Protein AF-0000000076859065 (afdb_homodimer)

Radius of gyration: 18.3 Å; Cα contacts (8 Å, |Δi|>4): 914; chains: 2; bounding box: 43×56×42 Å

Foldseek 3Di:
DQLLVACLDDDDDPDDDDNVVCVVVVFADPQKAKEAEPQSKIWILTDQRFIWIFACQDPDDGTRNHTDGDDRGNVWAWREKYYYNFKIWTFTDQFIKIATAFDQCAGQCDDPDGGHHDIDTNVLSHRWGWNYWYYYDRHIDTDTDPVGCPCSVVVVVPPPD/DQLLVACLDDDDDPDDDDNVVCVVVVFADPQKAKEAEDQSKIWIQTDQRFIWIFACQDPDDGTRNHTDGDDRGNVWAWREKYYYNFKIWTFTDQFIKIATAFDQCAGQCDDPDGHHHDIDTNVLSHRWGWNYWYYYDRHIDTDTDPVRCPCSVVVVVPPPD

Sequence (322 aa):
GYGRLGHNEQKDEWQPRLVKIFQKNNILGPNDIISAGSASSACTAGGRGQLYMWGKVKNSGDEWMYPKPVMDLSGWNIRCMASGNMHHTVGADDSCISWGHSEYGELGYGLTQKSSVNPKKVDILEGMHVTSVGCGVGMSLIVVDRANVGGKLEQLDNFDGGYGRLGHNEQKDEWQPRLVKIFQKNNILGPNDIISAGSASSACTAGGRGQLYMWGKVKNSGDEWMYPKPVMDLSGWNIRCMASGNMHHTVGADDSCISWGHSEYGELGYGLTQKSSVNPKKVDILEGMHVTSVGCGVGMSLIVVDRANVGGKLEQLDNFDG

Secondary structure (DSSP, 8-state):
--STTSSSS----SS----HHHHHTT---TT-EEEE-TTSEEEEEETTTEEEEEES-SSSSPPEEEEEEEEE-TTS-EEEEEE-SSEEEEEETTEEEEEE--SSSTT---SS---EEEEEE-GGGTT--EEEEEEETTEEEEEE-GGGTGGGHHHHH----/--STTSSSS----SS----HHHHHTT---TT-EEEE-TTSEEEEEETTTEEEEEES-SSSSPPEEEEEEEEE-TTS-EEEEEE-SSEEEEEETTEEEEEE--SSSTT---SS---EEEEEE-GGGTT--EEEEEEETTEEEEEE-GGGTGGGHHHHH----

Organism: Aegilops tauschii subsp. strangulata (NCBI:txid200361)

Nearest PDB structures (foldseek):
  5gwn-assembly1_A  TM=7.978E-01  e=1.315E-11  Homo sapiens
  4qam-assembly1_A  TM=7.567E-01  e=4.851E-07  Homo sapiens
  4jhn-assembly2_B  TM=7.665E-01  e=9.935E-07  Homo sapiens
  4jhn-assembly4_D  TM=7.608E-01  e=1.120E-06  Homo sapiens
  4jhp-assembly1_C  TM=7.428E-01  e=2.160E-06  Homo sapiens

Structure (mmCIF, N/CA/C/O backbone):
data_AF-0000000076859065-model_v1
#
loop_
_entity.id
_entity.type
_entity.pdbx_description
1 polymer 'Uncharacterized protein'
#
loop_
_atom_site.group_PDB
_atom_site.id
_atom_site.type_symbol
_atom_site.label_atom_id
_atom_site.label_alt_id
_atom_site.label_comp_id
_atom_site.label_asym_id
_atom_site.label_entity_id
_atom_site.label_seq_id
_atom_site.pdbx_PDB_ins_code
_atom_site.Cartn_x
_atom_site.Cartn_y
_atom_site.Cartn_z
_atom_site.occupancy
_atom_site.B_iso_or_equiv
_atom_site.auth_seq_id
_atom_site.auth_comp_id
_atom_site.auth_asym_id
_atom_site.auth_atom_id
_atom_site.pdbx_PDB_model_num
ATOM 1 N N . GLY A 1 1 ? 8.883 8.555 15.617 1 49.19 1 GLY A N 1
ATOM 2 C CA . GLY A 1 1 ? 10.188 8.625 16.25 1 49.19 1 GLY A CA 1
ATOM 3 C C . GLY A 1 1 ? 11.336 8.422 15.281 1 49.19 1 GLY A C 1
ATOM 4 O O . GLY A 1 1 ? 12.289 9.203 15.266 1 49.19 1 GLY A O 1
ATOM 5 N N . TYR A 1 2 ? 11.547 7.438 14.703 1 54.41 2 TYR A N 1
ATOM 6 C CA . TYR A 1 2 ? 12.836 6.973 14.195 1 54.41 2 TYR A CA 1
ATOM 7 C C . TYR A 1 2 ? 13.125 7.566 12.82 1 54.41 2 TYR A C 1
ATOM 9 O O . TYR A 1 2 ? 13.898 7 12.047 1 54.41 2 TYR A O 1
ATOM 17 N N . GLY A 1 3 ? 12.664 8.758 12.648 1 60.09 3 GLY A N 1
ATOM 18 C CA . GLY A 1 3 ? 13.031 9.367 11.383 1 60.09 3 GLY A CA 1
ATOM 19 C C . GLY A 1 3 ? 12.328 8.75 10.195 1 60.09 3 GLY A C 1
ATOM 20 O O . GLY A 1 3 ? 12.75 8.93 9.047 1 60.09 3 GLY A O 1
ATOM 21 N N . ARG A 1 4 ? 11.266 8.188 10.516 1 73.81 4 ARG A N 1
ATOM 22 C CA . ARG A 1 4 ? 10.617 7.371 9.492 1 73.81 4 ARG A CA 1
ATOM 23 C C . ARG A 1 4 ? 9.719 8.219 8.602 1 73.81 4 ARG A C 1
ATOM 25 O O . ARG A 1 4 ? 9.32 7.777 7.52 1 73.81 4 ARG A O 1
ATOM 32 N N . LEU A 1 5 ? 9.711 9.453 8.93 1 81.81 5 LEU A N 1
ATOM 33 C CA . LEU A 1 5 ? 8.766 10.258 8.172 1 81.81 5 LEU A CA 1
ATOM 34 C C . LEU A 1 5 ? 9.477 11.039 7.066 1 81.81 5 LEU A C 1
ATOM 36 O O . LEU A 1 5 ? 8.828 11.672 6.23 1 81.81 5 LEU A O 1
ATOM 40 N N . GLY A 1 6 ? 10.805 10.992 7.094 1 83.06 6 GLY A N 1
ATOM 41 C CA . GLY A 1 6 ? 11.539 11.602 5.992 1 83.06 6 GLY A CA 1
ATOM 42 C C . GLY A 1 6 ? 11.852 13.062 6.219 1 83.06 6 GLY A C 1
ATOM 43 O O . GLY A 1 6 ? 12.258 13.766 5.289 1 83.06 6 GLY A O 1
ATOM 44 N N . HIS A 1 7 ? 11.625 13.578 7.43 1 84.38 7 HIS A N 1
ATOM 45 C CA . HIS A 1 7 ? 11.82 14.992 7.727 1 84.38 7 HIS A CA 1
ATOM 46 C C . HIS A 1 7 ? 13.242 15.266 8.203 1 84.38 7 HIS A C 1
ATOM 48 O O . HIS A 1 7 ? 13.594 16.406 8.492 1 84.38 7 HIS A O 1
ATOM 54 N N . ASN A 1 8 ? 14.078 14.312 8.258 1 82.81 8 ASN A N 1
ATOM 55 C CA . ASN A 1 8 ? 15.438 14.414 8.781 1 82.81 8 ASN A CA 1
ATOM 56 C C . ASN A 1 8 ? 15.438 14.789 10.266 1 82.81 8 ASN A C 1
ATOM 58 O O . ASN A 1 8 ? 16.266 15.578 10.711 1 82.81 8 ASN A O 1
ATOM 62 N N . GLU A 1 9 ? 14.438 14.406 10.914 1 80.25 9 GLU A N 1
ATOM 63 C CA . GLU A 1 9 ? 14.297 14.594 12.359 1 80.25 9 GLU A CA 1
ATOM 64 C C . GLU A 1 9 ? 13.531 13.43 12.992 1 80.25 9 GLU A C 1
ATOM 66 O O . GLU A 1 9 ? 12.672 12.828 12.352 1 80.25 9 GLU A O 1
ATOM 71 N N . GLN A 1 10 ? 13.93 13.102 14.234 1 78.25 10 GLN A N 1
ATOM 72 C CA . GLN A 1 10 ? 13.227 12.062 14.984 1 78.25 10 GLN A CA 1
ATOM 73 C C . GLN A 1 10 ? 12.117 12.656 15.844 1 78.25 10 GLN A C 1
ATOM 75 O O . GLN A 1 10 ? 12.352 13.047 16.984 1 78.25 10 GLN A O 1
ATOM 80 N N . LYS A 1 11 ? 10.992 12.891 15.32 1 80.69 11 LYS A N 1
ATOM 81 C CA . LYS A 1 11 ? 9.836 13.453 16.016 1 80.69 11 LYS A CA 1
ATOM 82 C C . LYS A 1 11 ? 8.531 12.867 15.484 1 80.69 11 LYS A C 1
ATOM 84 O O . LYS A 1 11 ? 8.406 12.594 14.289 1 80.69 11 LYS A O 1
ATOM 89 N N . ASP A 1 12 ? 7.617 12.68 16.438 1 82.38 12 ASP A N 1
ATOM 90 C CA . ASP A 1 12 ? 6.277 12.273 16.016 1 82.38 12 ASP A CA 1
ATOM 91 C C . ASP A 1 12 ? 5.504 13.453 15.438 1 82.38 12 ASP A C 1
ATOM 93 O O . ASP A 1 12 ? 5.641 14.586 15.898 1 82.38 12 ASP A O 1
ATOM 97 N N . GLU A 1 13 ? 4.824 13.133 14.406 1 83.56 13 GLU A N 1
ATOM 98 C CA . GLU A 1 13 ? 3.953 14.125 13.789 1 83.56 13 GLU A CA 1
ATOM 99 C C . GLU A 1 13 ? 2.482 13.75 13.945 1 83.56 13 GLU A C 1
ATOM 101 O O . GLU A 1 13 ? 2.068 12.664 13.531 1 83.56 13 GLU A O 1
ATOM 106 N N . TRP A 1 14 ? 1.721 14.656 14.531 1 83.5 14 TRP A N 1
ATOM 107 C CA . TRP A 1 14 ? 0.327 14.344 14.828 1 83.5 14 TRP A CA 1
ATOM 108 C C . TRP A 1 14 ? -0.594 14.844 13.719 1 83.5 14 TRP A C 1
ATOM 110 O O . TRP A 1 14 ? -1.775 14.492 13.68 1 83.5 14 TRP A O 1
ATOM 120 N N . GLN A 1 15 ? -0.06 15.672 12.859 1 84.06 15 GLN A N 1
ATOM 121 C CA . GLN A 1 15 ? -0.712 16.141 11.641 1 84.06 15 GLN A CA 1
ATOM 122 C C . GLN A 1 15 ? 0.212 15.992 10.438 1 84.06 15 GLN A C 1
ATOM 124 O O . GLN A 1 15 ? 1.435 15.945 10.586 1 84.06 15 GLN A O 1
ATOM 129 N N . PRO A 1 16 ? -0.441 15.93 9.305 1 85.25 16 PRO A N 1
ATOM 130 C CA . PRO A 1 16 ? 0.408 15.844 8.109 1 85.25 16 PRO A CA 1
ATOM 131 C C . PRO A 1 16 ? 1.383 17.016 7.996 1 85.25 16 PRO A C 1
ATOM 133 O O . PRO A 1 16 ? 1.006 18.156 8.242 1 85.25 16 PRO A O 1
ATOM 136 N N . ARG A 1 17 ? 2.656 16.656 7.699 1 85.5 17 ARG A N 1
ATOM 137 C CA . ARG A 1 17 ? 3.721 17.625 7.461 1 85.5 17 ARG A CA 1
ATOM 138 C C . ARG A 1 17 ? 4.43 17.344 6.141 1 85.5 17 ARG A C 1
ATOM 140 O O . ARG A 1 17 ? 4.684 16.188 5.797 1 85.5 17 ARG A O 1
ATOM 147 N N . LEU A 1 18 ? 4.773 18.406 5.461 1 85.44 18 LEU A N 1
ATOM 148 C CA . LEU A 1 18 ? 5.383 18.297 4.141 1 85.44 18 LEU A CA 1
ATOM 149 C C . LEU A 1 18 ? 6.797 17.734 4.246 1 85.44 18 LEU A C 1
ATOM 151 O O . LEU A 1 18 ? 7.574 18.156 5.102 1 85.44 18 LEU A O 1
ATOM 155 N N . VAL A 1 19 ? 7.078 16.734 3.439 1 82.38 19 VAL A N 1
ATOM 156 C CA . VAL A 1 19 ? 8.445 16.25 3.291 1 82.38 19 VAL A CA 1
ATOM 157 C C . VAL A 1 19 ? 9.203 17.125 2.297 1 82.38 19 VAL A C 1
ATOM 159 O O . VAL A 1 19 ? 9.016 17 1.084 1 82.38 19 VAL A O 1
ATOM 162 N N . LYS A 1 20 ? 10.047 17.875 2.711 1 79.44 20 LYS A N 1
ATOM 163 C CA . LYS A 1 20 ? 10.617 19.016 1.988 1 79.44 20 LYS A CA 1
ATOM 164 C C . LYS A 1 20 ? 11.477 18.547 0.818 1 79.44 20 LYS A C 1
ATOM 166 O O . LYS A 1 20 ? 11.547 19.219 -0.215 1 79.44 20 LYS A O 1
ATOM 171 N N . ILE A 1 21 ? 12.094 17.453 0.93 1 77.25 21 ILE A N 1
ATOM 172 C CA . ILE A 1 21 ? 13.031 17.016 -0.096 1 77.25 21 ILE A CA 1
ATOM 173 C C . ILE A 1 21 ? 12.297 16.828 -1.421 1 77.25 21 ILE A C 1
ATOM 175 O O . ILE A 1 21 ? 12.859 17.062 -2.49 1 77.25 21 ILE A O 1
ATOM 179 N N . PHE A 1 22 ? 11.109 16.422 -1.417 1 76.81 22 PHE A N 1
ATOM 180 C CA . PHE A 1 22 ? 10.383 16.156 -2.65 1 76.81 22 PHE A CA 1
ATOM 181 C C . PHE A 1 22 ? 9.859 17.438 -3.264 1 76.81 22 PHE A C 1
ATOM 183 O O . PHE A 1 22 ? 9.578 17.5 -4.461 1 76.81 22 PHE A O 1
ATOM 190 N N . GLN A 1 23 ? 9.703 18.406 -2.467 1 72.12 23 GLN A N 1
ATOM 191 C CA . GLN A 1 23 ? 9.281 19.703 -2.967 1 72.12 23 GLN A CA 1
ATOM 192 C C . GLN A 1 23 ? 10.445 20.438 -3.627 1 72.12 23 GLN A C 1
ATOM 194 O O . GLN A 1 23 ? 10.281 21.047 -4.695 1 72.12 23 GLN A O 1
ATOM 199 N N . LYS A 1 24 ? 11.492 20.438 -2.914 1 68.19 24 LYS A N 1
ATOM 200 C CA . LYS A 1 24 ? 12.656 21.188 -3.369 1 68.19 24 LYS A CA 1
ATOM 201 C C . LYS A 1 24 ? 13.18 20.641 -4.699 1 68.19 24 LYS A C 1
ATOM 203 O O . LYS A 1 24 ? 13.586 21.406 -5.57 1 68.19 24 LYS A O 1
ATOM 208 N N . ASN A 1 25 ? 13.055 19.375 -4.91 1 65.75 25 ASN A N 1
ATOM 209 C CA . ASN A 1 25 ? 13.672 18.766 -6.086 1 65.75 25 ASN A CA 1
ATOM 210 C C . ASN A 1 25 ? 12.617 18.312 -7.098 1 65.75 25 ASN A C 1
ATOM 212 O O . ASN A 1 25 ? 12.961 17.797 -8.164 1 65.75 25 ASN A O 1
ATOM 216 N N . ASN A 1 26 ? 11.344 18.609 -6.82 1 63.22 26 ASN A N 1
ATOM 217 C CA . ASN A 1 26 ? 10.227 18.266 -7.68 1 63.22 26 ASN A CA 1
ATOM 218 C C . ASN A 1 26 ? 10.312 16.812 -8.156 1 63.22 26 ASN A C 1
ATOM 220 O O . ASN A 1 26 ? 10.211 16.547 -9.352 1 63.22 26 ASN A O 1
ATOM 224 N N . ILE A 1 27 ? 10.578 16.031 -7.223 1 66.38 27 ILE A N 1
ATOM 225 C CA . ILE A 1 27 ? 10.914 14.648 -7.512 1 66.38 27 ILE A CA 1
ATOM 226 C C . ILE A 1 27 ? 9.641 13.859 -7.816 1 66.38 27 ILE A C 1
ATOM 228 O O . ILE A 1 27 ? 9.625 13.016 -8.719 1 66.38 27 ILE A O 1
ATOM 232 N N . LEU A 1 28 ? 8.508 14.305 -7.168 1 75.81 28 LEU A N 1
ATOM 233 C CA . LEU A 1 28 ? 7.312 13.484 -7.359 1 75.81 28 LEU A CA 1
ATOM 234 C C . LEU A 1 28 ? 6.41 14.078 -8.438 1 75.81 28 LEU A C 1
ATOM 236 O O . LEU A 1 28 ? 6.113 15.281 -8.406 1 75.81 28 LEU A O 1
ATOM 240 N N . GLY A 1 29 ? 6.203 13.328 -9.391 1 72.69 29 GLY A N 1
ATOM 241 C CA . GLY A 1 29 ? 5.254 13.695 -10.438 1 72.69 29 GLY A CA 1
ATOM 242 C C . GLY A 1 29 ? 3.836 13.258 -10.133 1 72.69 29 GLY A C 1
ATOM 243 O O . GLY A 1 29 ? 3.57 12.688 -9.07 1 72.69 29 GLY A O 1
ATOM 244 N N . PRO A 1 30 ? 2.873 13.578 -11.016 1 70.88 30 PRO A N 1
ATOM 245 C CA . PRO A 1 30 ? 1.448 13.32 -10.789 1 70.88 30 PRO A CA 1
ATOM 246 C C . PRO A 1 30 ? 1.122 11.836 -10.695 1 70.88 30 PRO A C 1
ATOM 248 O O . PRO A 1 30 ? 0.11 11.461 -10.094 1 70.88 30 PRO A O 1
ATOM 251 N N . ASN A 1 31 ? 1.973 11.008 -11.219 1 72.75 31 ASN A N 1
ATOM 252 C CA . ASN A 1 31 ? 1.668 9.586 -11.25 1 72.75 31 ASN A CA 1
ATOM 253 C C . ASN A 1 31 ? 2.582 8.797 -10.32 1 72.75 31 ASN A C 1
ATOM 255 O O . ASN A 1 31 ? 2.645 7.566 -10.398 1 72.75 31 ASN A O 1
ATOM 259 N N . ASP A 1 32 ? 3.262 9.562 -9.516 1 79.44 32 ASP A N 1
ATOM 260 C CA . ASP A 1 32 ? 4.199 8.859 -8.648 1 79.44 32 ASP A CA 1
ATOM 261 C C . ASP A 1 32 ? 3.467 8.156 -7.5 1 79.44 32 ASP A C 1
ATOM 263 O O . ASP A 1 32 ? 2.387 8.594 -7.094 1 79.44 32 ASP A O 1
ATOM 267 N N . ILE A 1 33 ? 4.109 7.082 -7.082 1 85.19 33 ILE A N 1
ATOM 268 C CA . ILE A 1 33 ? 3.5 6.199 -6.094 1 85.19 33 ILE A CA 1
ATOM 269 C C . ILE A 1 33 ? 4.355 6.168 -4.828 1 85.19 33 ILE A C 1
ATOM 271 O O . ILE A 1 33 ? 5.586 6.211 -4.902 1 85.19 33 ILE A O 1
ATOM 275 N N . ILE A 1 34 ? 3.674 6.145 -3.717 1 85.56 34 ILE A N 1
ATOM 276 C CA . ILE A 1 34 ? 4.371 6.02 -2.439 1 85.56 34 ILE A CA 1
ATOM 277 C C . ILE A 1 34 ? 3.916 4.742 -1.73 1 85.56 34 ILE A C 1
ATOM 279 O O . ILE A 1 34 ? 2.771 4.312 -1.886 1 85.56 34 ILE A O 1
ATOM 283 N N . SER A 1 35 ? 4.812 4.113 -1.11 1 87 35 SER A N 1
ATOM 284 C CA . SER A 1 35 ? 4.531 2.932 -0.303 1 87 35 SER A CA 1
ATOM 285 C C . SER A 1 35 ? 5.324 2.947 0.998 1 87 35 SER A C 1
ATOM 287 O O . SER A 1 35 ? 6.359 3.611 1.092 1 87 35 SER A O 1
ATOM 289 N N . ALA A 1 36 ? 4.691 2.373 1.975 1 84.5 36 ALA A N 1
ATOM 290 C CA . ALA A 1 36 ? 5.363 2.207 3.262 1 84.5 36 ALA A CA 1
ATOM 291 C C . ALA A 1 36 ? 5.199 0.783 3.785 1 84.5 36 ALA A C 1
ATOM 293 O O . ALA A 1 36 ? 4.156 0.159 3.594 1 84.5 36 ALA A O 1
ATOM 294 N N . GLY A 1 37 ? 6.309 0.25 4.32 1 74.81 37 GLY A N 1
ATOM 295 C CA . GLY A 1 37 ? 6.336 -1.147 4.723 1 74.81 37 GLY A CA 1
ATOM 296 C C . GLY A 1 37 ? 6.25 -1.339 6.223 1 74.81 37 GLY A C 1
ATOM 297 O O . GLY A 1 37 ? 6.258 -0.365 6.98 1 74.81 37 GLY A O 1
ATOM 298 N N . SER A 1 38 ? 6.238 -2.586 6.547 1 63.03 38 SER A N 1
ATOM 299 C CA . SER A 1 38 ? 6.078 -3.004 7.938 1 63.03 38 SER A CA 1
ATOM 300 C C . SER A 1 38 ? 7.371 -2.814 8.719 1 63.03 38 SER A C 1
ATOM 302 O O . SER A 1 38 ? 7.355 -2.785 9.953 1 63.03 38 SER A O 1
ATOM 304 N N . ALA A 1 39 ? 8.453 -2.777 8.109 1 60.19 39 ALA A N 1
ATOM 305 C CA . ALA A 1 39 ? 9.719 -2.557 8.82 1 60.19 39 ALA A CA 1
ATOM 306 C C . ALA A 1 39 ? 10.023 -1.066 8.938 1 60.19 39 ALA A C 1
ATOM 308 O O . ALA A 1 39 ? 11.188 -0.671 9.008 1 60.19 39 ALA A O 1
ATOM 309 N N . SER A 1 40 ? 9.094 -0.234 8.977 1 63.62 40 SER A N 1
ATOM 310 C CA . SER A 1 40 ? 9.234 1.208 9.156 1 63.62 40 SER A CA 1
ATOM 311 C C . SER A 1 40 ? 10 1.837 7.996 1 63.62 40 SER A C 1
ATOM 313 O O . SER A 1 40 ? 10.844 2.711 8.203 1 63.62 40 SER A O 1
ATOM 315 N N . SER A 1 41 ? 9.93 1.303 6.926 1 77.81 41 SER A N 1
ATOM 316 C CA . SER A 1 41 ? 10.531 1.892 5.73 1 77.81 41 SER A CA 1
ATOM 317 C C . SER A 1 41 ? 9.453 2.395 4.77 1 77.81 41 SER A C 1
ATOM 319 O O . SER A 1 41 ? 8.312 1.943 4.82 1 77.81 41 SER A O 1
ATOM 321 N N . ALA A 1 42 ? 9.867 3.385 4.125 1 83.5 42 ALA A N 1
ATOM 322 C CA . ALA A 1 42 ? 9.016 3.955 3.084 1 83.5 42 ALA A CA 1
ATOM 323 C C . ALA A 1 42 ? 9.781 4.09 1.768 1 83.5 42 ALA A C 1
ATOM 325 O O . ALA A 1 42 ? 11.016 4.102 1.756 1 83.5 42 ALA A O 1
ATOM 326 N N . CYS A 1 43 ? 8.977 4.074 0.717 1 83.81 43 CYS A N 1
ATOM 327 C CA . CYS A 1 43 ? 9.617 4.242 -0.583 1 83.81 43 CYS A CA 1
ATOM 328 C C . CYS A 1 43 ? 8.688 4.957 -1.558 1 83.81 43 CYS A C 1
ATOM 330 O O . CYS A 1 43 ? 7.469 4.957 -1.375 1 83.81 43 CYS A O 1
ATOM 332 N N . THR A 1 44 ? 9.242 5.586 -2.428 1 81.31 44 THR A N 1
ATOM 333 C CA . THR A 1 44 ? 8.516 6.246 -3.506 1 81.31 44 THR A CA 1
ATOM 334 C C . THR A 1 44 ? 9.266 6.098 -4.832 1 81.31 44 THR A C 1
ATOM 336 O O . THR A 1 44 ? 10.492 6.16 -4.867 1 81.31 44 THR A O 1
ATOM 339 N N . ALA A 1 45 ? 8.477 5.668 -5.828 1 73.44 45 ALA A N 1
ATOM 340 C CA . ALA A 1 45 ? 9.031 5.66 -7.18 1 73.44 45 ALA A CA 1
ATOM 341 C C . ALA A 1 45 ? 8.656 6.938 -7.93 1 73.44 45 ALA A C 1
ATOM 343 O O . ALA A 1 45 ? 7.574 7.031 -8.516 1 73.44 45 ALA A O 1
ATOM 344 N N . GLY A 1 46 ? 9.398 7.984 -7.855 1 65.44 46 GLY A N 1
ATOM 345 C CA . GLY A 1 46 ? 9.195 9.289 -8.469 1 65.44 46 GLY A CA 1
ATOM 346 C C . GLY A 1 46 ? 9.836 9.398 -9.844 1 65.44 46 GLY A C 1
ATOM 347 O O . GLY A 1 46 ? 10.789 8.688 -10.148 1 65.44 46 GLY A O 1
ATOM 348 N N . GLY A 1 47 ? 9.141 10.609 -10.75 1 61.31 47 GLY A N 1
ATOM 349 C CA . GLY A 1 47 ? 9.453 11.422 -11.906 1 61.31 47 GLY A CA 1
ATOM 350 C C . GLY A 1 47 ? 10.039 10.625 -13.055 1 61.31 47 GLY A C 1
ATOM 351 O O . GLY A 1 47 ? 9.695 10.852 -14.219 1 61.31 47 GLY A O 1
ATOM 352 N N . ARG A 1 48 ? 10.75 9.5 -13.094 1 66.5 48 ARG A N 1
ATOM 353 C CA . ARG A 1 48 ? 11.484 8.789 -14.133 1 66.5 48 ARG A CA 1
ATOM 354 C C . ARG A 1 48 ? 11.859 7.383 -13.664 1 66.5 48 ARG A C 1
ATOM 356 O O . ARG A 1 48 ? 12.906 6.852 -14.039 1 66.5 48 ARG A O 1
ATOM 363 N N . GLY A 1 49 ? 11.078 6.949 -12.695 1 76.31 49 GLY A N 1
ATOM 364 C CA . GLY A 1 49 ? 11.32 5.574 -12.289 1 76.31 49 GLY A CA 1
ATOM 365 C C . GLY A 1 49 ? 12.352 5.449 -11.188 1 76.31 49 GLY A C 1
ATOM 366 O O . GLY A 1 49 ? 12.703 4.34 -10.781 1 76.31 49 GLY A O 1
ATOM 367 N N . GLN A 1 50 ? 12.906 6.512 -10.672 1 83.62 50 GLN A N 1
ATOM 368 C CA . GLN A 1 50 ? 13.875 6.426 -9.586 1 83.62 50 GLN A CA 1
ATOM 369 C C . GLN A 1 50 ? 13.188 6.066 -8.266 1 83.62 50 GLN A C 1
ATOM 371 O O . GLN A 1 50 ? 12.258 6.75 -7.84 1 83.62 50 GLN A O 1
ATOM 376 N N . LEU A 1 51 ? 13.703 5.016 -7.699 1 88.56 51 LEU A N 1
ATOM 377 C CA . LEU A 1 51 ? 13.18 4.602 -6.402 1 88.56 51 LEU A CA 1
ATOM 378 C C . LEU A 1 51 ? 13.945 5.277 -5.27 1 88.56 51 LEU A C 1
ATOM 380 O O . LEU A 1 51 ? 15.172 5.168 -5.191 1 88.56 51 LEU A O 1
ATOM 384 N N . TYR A 1 52 ? 13.258 6.004 -4.418 1 87.69 52 TYR A N 1
ATOM 385 C CA . TYR A 1 52 ? 13.773 6.555 -3.168 1 87.69 52 TYR A CA 1
ATOM 386 C C . TYR A 1 52 ? 13.281 5.742 -1.974 1 87.69 52 TYR A C 1
ATOM 388 O O . TYR A 1 52 ? 12.133 5.305 -1.94 1 87.69 52 TYR A O 1
ATOM 396 N N . MET A 1 53 ? 14.156 5.547 -1.029 1 88.25 53 MET A N 1
ATOM 397 C CA . MET A 1 53 ? 13.758 4.887 0.21 1 88.25 53 MET A CA 1
ATOM 398 C C . MET A 1 53 ? 14.281 5.645 1.424 1 88.25 53 MET A C 1
ATOM 400 O O . MET A 1 53 ? 15.297 6.344 1.336 1 88.25 53 MET A O 1
ATOM 404 N N . TRP A 1 54 ? 13.617 5.504 2.504 1 88.44 54 TRP A N 1
ATOM 405 C CA . TRP A 1 54 ? 14.047 6.043 3.791 1 88.44 54 TRP A CA 1
ATOM 406 C C . TRP A 1 54 ? 13.469 5.223 4.941 1 88.44 54 TRP A C 1
ATOM 408 O O . TRP A 1 54 ? 12.641 4.336 4.727 1 88.44 54 TRP A O 1
ATOM 418 N N . GLY A 1 55 ? 14.008 5.473 6.191 1 86.06 55 GLY A N 1
ATOM 419 C CA . GLY A 1 55 ? 13.656 4.664 7.348 1 86.06 55 GLY A CA 1
ATOM 420 C C . GLY A 1 55 ? 14.578 3.475 7.547 1 86.06 55 GLY A C 1
ATOM 421 O O . GLY A 1 55 ? 15.781 3.572 7.316 1 86.06 55 GLY A O 1
ATOM 422 N N . LYS A 1 56 ? 13.945 2.379 8.078 1 81.69 56 LYS A N 1
ATOM 423 C CA . LYS A 1 56 ? 14.703 1.146 8.273 1 81.69 56 LYS A CA 1
ATOM 424 C C . LYS A 1 56 ? 14.773 0.335 6.98 1 81.69 56 LYS A C 1
ATOM 426 O O . LYS A 1 56 ? 13.953 -0.558 6.758 1 81.69 56 LYS A O 1
ATOM 431 N N . VAL A 1 57 ? 15.742 0.554 6.203 1 77.81 57 VAL A N 1
ATOM 432 C CA . VAL A 1 57 ? 15.828 -0.014 4.863 1 77.81 57 VAL A CA 1
ATOM 433 C C . VAL A 1 57 ? 16.594 -1.338 4.914 1 77.81 57 VAL A C 1
ATOM 435 O O . VAL A 1 57 ? 16.438 -2.18 4.023 1 77.81 57 VAL A O 1
ATOM 438 N N . LYS A 1 58 ? 17.375 -1.514 5.941 1 75.88 58 LYS A N 1
ATOM 439 C CA . LYS A 1 58 ? 18.109 -2.758 6.148 1 75.88 58 LYS A CA 1
ATOM 440 C C . LYS A 1 58 ? 17.859 -3.307 7.555 1 75.88 58 LYS A C 1
ATOM 442 O O . LYS A 1 58 ? 17.438 -2.572 8.445 1 75.88 58 LYS A O 1
ATOM 447 N N . ASN A 1 59 ? 18.078 -4.602 7.664 1 74.25 59 ASN A N 1
ATOM 448 C CA . ASN A 1 59 ? 17.891 -5.242 8.961 1 74.25 59 ASN A CA 1
ATOM 449 C C . ASN A 1 59 ? 18.859 -4.703 10 1 74.25 59 ASN A C 1
ATOM 451 O O . ASN A 1 59 ? 18.547 -4.664 11.195 1 74.25 59 ASN A O 1
ATOM 455 N N . SER A 1 60 ? 20 -4.477 9.453 1 74.38 60 SER A N 1
ATOM 456 C CA . SER A 1 60 ? 21.031 -3.953 10.352 1 74.38 60 SER A CA 1
ATOM 457 C C . SER A 1 60 ? 21.531 -2.59 9.891 1 74.38 60 SER A C 1
ATOM 459 O O . SER A 1 60 ? 21.438 -2.264 8.703 1 74.38 60 SER A O 1
ATOM 461 N N . GLY A 1 61 ? 21.922 -1.681 10.828 1 74.94 61 GLY A N 1
ATOM 462 C CA . GLY A 1 61 ? 22.484 -0.374 10.516 1 74.94 61 GLY A CA 1
ATOM 463 C C . GLY A 1 61 ? 21.547 0.771 10.875 1 74.94 61 GLY A C 1
ATOM 464 O O . GLY A 1 61 ? 20.5 0.557 11.477 1 74.94 61 GLY A O 1
ATOM 465 N N . ASP A 1 62 ? 21.953 1.944 10.469 1 75.12 62 ASP A N 1
ATOM 466 C CA . ASP A 1 62 ? 21.25 3.162 10.852 1 75.12 62 ASP A CA 1
ATOM 467 C C . ASP A 1 62 ? 20.031 3.391 9.961 1 75.12 62 ASP A C 1
ATOM 469 O O . ASP A 1 62 ? 20.016 2.979 8.797 1 75.12 62 ASP A O 1
ATOM 473 N N . GLU A 1 63 ? 19.047 3.975 10.492 1 83.06 63 GLU A N 1
ATOM 474 C CA . GLU A 1 63 ? 17.859 4.402 9.758 1 83.06 63 GLU A CA 1
ATOM 475 C C . GLU A 1 63 ? 18.156 5.621 8.891 1 83.06 63 GLU A C 1
ATOM 477 O O . GLU A 1 63 ? 18.891 6.516 9.305 1 83.06 63 GLU A O 1
ATOM 482 N N . TRP A 1 64 ? 17.719 5.562 7.684 1 86.31 64 TRP A N 1
ATOM 483 C CA . TRP A 1 64 ? 17.828 6.719 6.801 1 86.31 64 TRP A CA 1
ATOM 484 C C . TRP A 1 64 ? 16.766 7.762 7.137 1 86.31 64 TRP A C 1
ATOM 486 O O . TRP A 1 64 ? 15.562 7.512 6.969 1 86.31 64 TRP A O 1
ATOM 496 N N . MET A 1 65 ? 17.172 8.898 7.547 1 85.81 65 MET A N 1
ATOM 497 C CA . MET A 1 65 ? 16.25 9.898 8.07 1 85.81 65 MET A CA 1
ATOM 498 C C . MET A 1 65 ? 15.617 10.711 6.945 1 85.81 65 MET A C 1
ATOM 500 O O . MET A 1 65 ? 14.695 11.5 7.176 1 85.81 65 MET A O 1
ATOM 504 N N . TYR A 1 66 ? 16.109 10.57 5.762 1 84.56 66 TYR A N 1
ATOM 505 C CA . TYR A 1 66 ? 15.539 11.227 4.594 1 84.56 66 TYR A CA 1
ATOM 506 C C . TYR A 1 66 ? 15.641 10.344 3.359 1 84.56 66 TYR A C 1
ATOM 508 O O . TYR A 1 66 ? 16.484 9.438 3.307 1 84.56 66 TYR A O 1
ATOM 516 N N . PRO A 1 67 ? 14.758 10.625 2.391 1 85.31 67 PRO A N 1
ATOM 517 C CA . PRO A 1 67 ? 14.758 9.781 1.195 1 85.31 67 PRO A CA 1
ATOM 518 C C . PRO A 1 67 ? 16.078 9.844 0.429 1 85.31 67 PRO A C 1
ATOM 520 O O . PRO A 1 67 ? 16.625 10.938 0.231 1 85.31 67 PRO A O 1
ATOM 523 N N . LYS A 1 68 ? 16.484 8.656 0.077 1 87.06 68 LYS A N 1
ATOM 524 C CA . LYS A 1 68 ? 17.688 8.516 -0.757 1 87.06 68 LYS A CA 1
ATOM 525 C C . LYS A 1 68 ? 17.406 7.629 -1.968 1 87.06 68 LYS A C 1
ATOM 527 O O . LYS A 1 68 ? 16.656 6.656 -1.872 1 87.06 68 LYS A O 1
ATOM 532 N N . PRO A 1 69 ? 18.031 8.031 -3.109 1 86.81 69 PRO A N 1
ATOM 533 C CA . PRO A 1 69 ? 17.891 7.141 -4.262 1 86.81 69 PRO A CA 1
ATOM 534 C C . PRO A 1 69 ? 18.547 5.781 -4.051 1 86.81 69 PRO A C 1
ATOM 536 O O . PRO A 1 69 ? 19.703 5.719 -3.615 1 86.81 69 PRO A O 1
ATOM 539 N N . VAL A 1 70 ? 17.859 4.695 -4.367 1 86.94 70 VAL A N 1
ATOM 540 C CA . VAL A 1 70 ? 18.406 3.377 -4.055 1 86.94 70 VAL A CA 1
ATOM 541 C C . VAL A 1 70 ? 18.453 2.525 -5.32 1 86.94 70 VAL A C 1
ATOM 543 O O . VAL A 1 70 ? 19.281 1.609 -5.426 1 86.94 70 VAL A O 1
ATOM 546 N N . MET A 1 71 ? 17.578 2.723 -6.191 1 88.94 71 MET A N 1
ATOM 547 C CA . MET A 1 71 ? 17.453 1.837 -7.344 1 88.94 71 MET A CA 1
ATOM 548 C C . MET A 1 71 ? 16.828 2.57 -8.531 1 88.94 71 MET A C 1
ATOM 550 O O . MET A 1 71 ? 15.906 3.367 -8.359 1 88.94 71 MET A O 1
ATOM 554 N N . ASP A 1 72 ? 17.422 2.293 -9.695 1 88.88 72 ASP A N 1
ATOM 555 C CA . ASP A 1 72 ? 16.875 2.834 -10.938 1 88.88 72 ASP A CA 1
ATOM 556 C C . ASP A 1 72 ? 15.914 1.844 -11.586 1 88.88 72 ASP A C 1
ATOM 558 O O . ASP A 1 72 ? 16.312 0.763 -12.016 1 88.88 72 ASP A O 1
ATOM 562 N N . LEU A 1 73 ? 14.617 2.234 -11.531 1 88.44 73 LEU A N 1
ATOM 563 C CA . LEU A 1 73 ? 13.57 1.417 -12.141 1 88.44 73 LEU A CA 1
ATOM 564 C C . LEU A 1 73 ? 13.07 2.047 -13.438 1 88.44 73 LEU A C 1
ATOM 566 O O . LEU A 1 73 ? 11.969 1.744 -13.891 1 88.44 73 LEU A O 1
ATOM 570 N N . SER A 1 74 ? 13.789 2.973 -14.016 1 86.25 74 SER A N 1
ATOM 571 C CA . SER A 1 74 ? 13.359 3.783 -15.156 1 86.25 74 SER A CA 1
ATOM 572 C C . SER A 1 74 ? 13.062 2.916 -16.375 1 86.25 74 SER A C 1
ATOM 574 O O . SER A 1 74 ? 12.312 3.326 -17.266 1 86.25 74 SER A O 1
ATOM 576 N N . GLY A 1 75 ? 13.453 1.802 -16.484 1 86.06 75 GLY A N 1
ATOM 577 C CA . GLY A 1 75 ? 13.156 0.922 -17.594 1 86.06 75 GLY A CA 1
ATOM 578 C C . GLY A 1 75 ? 11.766 0.314 -17.516 1 86.06 75 GLY A C 1
ATOM 579 O O . GLY A 1 75 ? 11.305 -0.321 -18.469 1 86.06 75 GLY A O 1
ATOM 580 N N . TRP A 1 76 ? 11.086 0.612 -16.422 1 88 76 TRP A N 1
ATOM 581 C CA . TRP A 1 76 ? 9.75 0.073 -16.188 1 88 76 TRP A CA 1
ATOM 582 C C . TRP A 1 76 ? 8.719 1.192 -16.109 1 88 76 TRP A C 1
ATOM 584 O O . TRP A 1 76 ? 8.977 2.242 -15.516 1 88 76 TRP A O 1
ATOM 594 N N . ASN A 1 77 ? 7.617 1.011 -16.75 1 89.69 77 ASN A N 1
ATOM 595 C CA . ASN A 1 77 ? 6.469 1.876 -16.5 1 89.69 77 ASN A CA 1
ATOM 596 C C . ASN A 1 77 ? 5.672 1.408 -15.281 1 89.69 77 ASN A C 1
ATOM 598 O O . ASN A 1 77 ? 4.777 0.57 -15.406 1 89.69 77 ASN A O 1
ATOM 602 N N . ILE A 1 78 ? 5.945 2.055 -14.156 1 89.81 78 ILE A N 1
ATOM 603 C CA . ILE A 1 78 ? 5.414 1.597 -12.883 1 89.81 78 ILE A CA 1
ATOM 604 C C . ILE A 1 78 ? 3.973 2.08 -12.719 1 89.81 78 ILE A C 1
ATOM 606 O O . ILE A 1 78 ? 3.689 3.27 -12.883 1 89.81 78 ILE A O 1
ATOM 610 N N . ARG A 1 79 ? 3.086 1.219 -12.367 1 88.38 79 ARG A N 1
ATOM 611 C CA . ARG A 1 79 ? 1.67 1.527 -12.195 1 88.38 79 ARG A CA 1
ATOM 612 C C . ARG A 1 79 ? 1.28 1.51 -10.727 1 88.38 79 ARG A C 1
ATOM 614 O O . ARG A 1 79 ? 0.456 2.314 -10.281 1 88.38 79 ARG A O 1
ATOM 621 N N . CYS A 1 80 ? 1.781 0.566 -10.031 1 89.94 80 CYS A N 1
ATOM 622 C CA . CYS A 1 80 ? 1.504 0.414 -8.609 1 89.94 80 CYS A CA 1
ATOM 623 C C . CYS A 1 80 ? 2.682 -0.233 -7.891 1 89.94 80 CYS A C 1
ATOM 625 O O . CYS A 1 80 ? 3.498 -0.914 -8.516 1 89.94 80 CYS A O 1
ATOM 627 N N . MET A 1 81 ? 2.734 0.013 -6.613 1 91.31 81 MET A N 1
ATOM 628 C CA . MET A 1 81 ? 3.834 -0.485 -5.793 1 91.31 81 MET A CA 1
ATOM 629 C C . MET A 1 81 ? 3.393 -0.677 -4.348 1 91.31 81 MET A C 1
ATOM 631 O O . MET A 1 81 ? 2.627 0.13 -3.816 1 91.31 81 MET A O 1
ATOM 635 N N . ALA A 1 82 ? 3.879 -1.646 -3.762 1 91.5 82 ALA A N 1
ATOM 636 C CA . ALA A 1 82 ? 3.67 -1.902 -2.338 1 91.5 82 ALA A CA 1
ATOM 637 C C . ALA A 1 82 ? 4.926 -2.477 -1.692 1 91.5 82 ALA A C 1
ATOM 639 O O . ALA A 1 82 ? 5.715 -3.158 -2.352 1 91.5 82 ALA A O 1
ATOM 640 N N . SER A 1 83 ? 5.059 -2.154 -0.415 1 89.44 83 SER A N 1
ATOM 641 C CA . SER A 1 83 ? 6.195 -2.641 0.36 1 89.44 83 SER A CA 1
ATOM 642 C C . SER A 1 83 ? 5.734 -3.365 1.62 1 89.44 83 SER A C 1
ATOM 644 O O . SER A 1 83 ? 4.816 -2.91 2.305 1 89.44 83 SER A O 1
ATOM 646 N N . GLY A 1 84 ? 6.355 -4.488 1.846 1 87.12 84 GLY A N 1
ATOM 647 C CA . GLY A 1 84 ? 6.125 -5.219 3.082 1 87.12 84 GLY A CA 1
ATOM 648 C C . GLY A 1 84 ? 7.227 -5.031 4.105 1 87.12 84 GLY A C 1
ATOM 649 O O . GLY A 1 84 ? 7.711 -3.914 4.305 1 87.12 84 GLY A O 1
ATOM 650 N N . ASN A 1 85 ? 7.508 -6.102 4.867 1 81.88 85 ASN A N 1
ATOM 651 C CA . ASN A 1 85 ? 8.578 -6.012 5.852 1 81.88 85 ASN A CA 1
ATOM 652 C C . ASN A 1 85 ? 9.93 -5.762 5.191 1 81.88 85 ASN A C 1
ATOM 654 O O . ASN A 1 85 ? 10.625 -4.805 5.539 1 81.88 85 ASN A O 1
ATOM 658 N N . MET A 1 86 ? 10.344 -6.574 4.289 1 85.25 86 MET A N 1
ATOM 659 C CA . MET A 1 86 ? 11.625 -6.379 3.609 1 85.25 86 MET A CA 1
ATOM 660 C C . MET A 1 86 ? 11.523 -6.777 2.141 1 85.25 86 MET A C 1
ATOM 662 O O . MET A 1 86 ? 12.484 -7.277 1.562 1 85.25 86 MET A O 1
ATOM 666 N N . HIS A 1 87 ? 10.32 -6.617 1.626 1 90 87 HIS A N 1
ATOM 667 C CA . HIS A 1 87 ? 10.125 -6.961 0.222 1 90 87 HIS A CA 1
ATOM 668 C C . HIS A 1 87 ? 9.211 -5.953 -0.469 1 90 87 HIS A C 1
ATOM 670 O O . HIS A 1 87 ? 8.445 -5.25 0.191 1 90 87 HIS A O 1
ATOM 676 N N . HIS A 1 88 ? 9.352 -5.93 -1.788 1 91.69 88 HIS A N 1
ATOM 677 C CA . HIS A 1 88 ? 8.633 -4.984 -2.639 1 91.69 88 HIS A CA 1
ATOM 678 C C . HIS A 1 88 ? 8.016 -5.688 -3.84 1 91.69 88 HIS A C 1
ATOM 680 O O . HIS A 1 88 ? 8.625 -6.578 -4.43 1 91.69 88 HIS A O 1
ATOM 686 N N . THR A 1 89 ? 6.84 -5.332 -4.109 1 93.75 89 THR A N 1
ATOM 687 C CA . THR A 1 89 ? 6.133 -5.805 -5.297 1 93.75 89 THR A CA 1
ATOM 688 C C . THR A 1 89 ? 5.641 -4.633 -6.137 1 93.75 89 THR A C 1
ATOM 690 O O . THR A 1 89 ? 5.117 -3.652 -5.598 1 93.7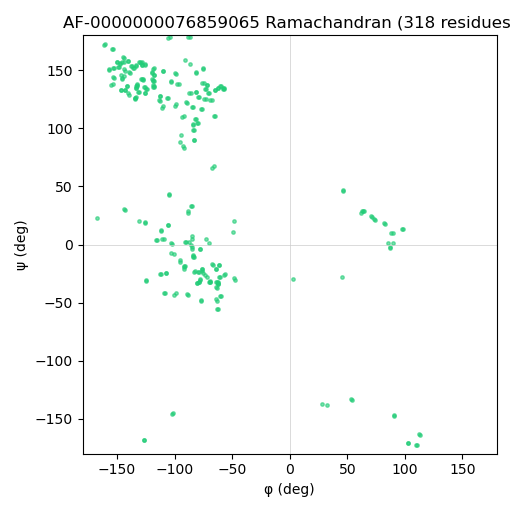5 89 THR A O 1
ATOM 693 N N . VAL A 1 90 ? 5.859 -4.711 -7.465 1 93.25 90 VAL A N 1
ATOM 694 C CA . VAL A 1 90 ? 5.551 -3.605 -8.367 1 93.25 90 VAL A CA 1
ATOM 695 C C . VAL A 1 90 ? 4.812 -4.129 -9.594 1 93.25 90 VAL A C 1
ATOM 697 O O . VAL A 1 90 ? 5.207 -5.148 -10.172 1 93.25 90 VAL A O 1
ATOM 700 N N . GLY A 1 91 ? 3.65 -3.541 -9.883 1 93.19 91 GLY A N 1
ATOM 701 C CA . GLY A 1 91 ? 3.064 -3.703 -11.203 1 93.19 91 GLY A CA 1
ATOM 702 C C . GLY A 1 91 ? 3.609 -2.721 -12.219 1 93.19 91 GLY A C 1
ATOM 703 O O . GLY A 1 91 ? 3.506 -1.506 -12.039 1 93.19 91 GLY A O 1
ATOM 704 N N . ALA A 1 92 ? 4.227 -3.188 -13.234 1 92.31 92 ALA A N 1
ATOM 705 C CA . ALA A 1 92 ? 4.852 -2.359 -14.258 1 92.31 92 ALA A CA 1
ATOM 706 C C . ALA A 1 92 ? 4.688 -2.98 -15.648 1 92.31 92 ALA A C 1
ATOM 708 O O . ALA A 1 92 ? 4.898 -4.184 -15.82 1 92.31 92 ALA A O 1
ATOM 709 N N . ASP A 1 93 ? 4.266 -2.096 -16.625 1 91.56 93 ASP A N 1
ATOM 710 C CA . ASP A 1 93 ? 3.992 -2.605 -17.969 1 91.56 93 ASP A CA 1
ATOM 711 C C . ASP A 1 93 ? 3 -3.764 -17.922 1 91.56 93 ASP A C 1
ATOM 713 O O . ASP A 1 93 ? 1.913 -3.637 -17.359 1 91.56 93 ASP A O 1
ATOM 717 N N . ASP A 1 94 ? 3.215 -4.863 -18.594 1 92.69 94 ASP A N 1
ATOM 718 C CA . ASP A 1 94 ? 2.402 -6.074 -18.516 1 92.69 94 ASP A CA 1
ATOM 719 C C . ASP A 1 94 ? 3.109 -7.16 -17.703 1 92.69 94 ASP A C 1
ATOM 721 O O . ASP A 1 94 ? 3.164 -8.32 -18.125 1 92.69 94 ASP A O 1
ATOM 725 N N . SER A 1 95 ? 3.705 -6.66 -16.562 1 93.19 95 SER A N 1
ATOM 726 C CA . SER A 1 95 ? 4.465 -7.574 -15.719 1 93.19 95 SER A CA 1
ATOM 727 C C . SER A 1 95 ? 4.301 -7.227 -14.242 1 93.19 95 SER A C 1
ATOM 729 O O . SER A 1 95 ? 3.793 -6.156 -13.906 1 93.19 95 SER A O 1
ATOM 731 N N . CYS A 1 96 ? 4.613 -8.211 -13.508 1 95.19 96 CYS A N 1
ATOM 732 C CA . CYS A 1 96 ? 4.828 -8.031 -12.078 1 95.19 96 CYS A CA 1
ATOM 733 C C . CYS A 1 96 ? 6.289 -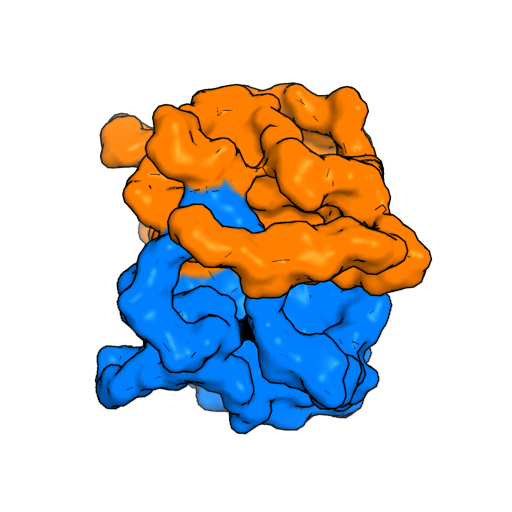8.258 -11.711 1 95.19 96 CYS A C 1
ATOM 735 O O . CYS A 1 96 ? 6.887 -9.25 -12.125 1 95.19 96 CYS A O 1
ATOM 737 N N . ILE A 1 97 ? 6.867 -7.305 -11.023 1 95.56 97 ILE A N 1
ATOM 738 C CA . ILE A 1 97 ? 8.234 -7.496 -10.555 1 95.56 97 ILE A CA 1
ATOM 739 C C . ILE A 1 97 ? 8.273 -7.453 -9.031 1 95.56 97 ILE A C 1
ATOM 741 O O . ILE A 1 97 ? 7.414 -6.824 -8.398 1 95.56 97 ILE A O 1
ATOM 745 N N . SER A 1 98 ? 9.195 -8.133 -8.5 1 95.44 98 SER A N 1
ATOM 746 C CA . SER A 1 98 ? 9.367 -8.156 -7.051 1 95.44 98 SER A CA 1
ATOM 747 C C . SER A 1 98 ? 10.844 -8.305 -6.672 1 95.44 98 SER A C 1
ATOM 749 O O . SER A 1 98 ? 11.664 -8.703 -7.5 1 95.44 98 SER A O 1
ATOM 751 N N . TRP A 1 99 ? 11.18 -7.867 -5.512 1 93.44 99 TRP A N 1
ATOM 752 C CA . TRP A 1 99 ? 12.516 -8.039 -4.953 1 93.44 99 TRP A CA 1
ATOM 753 C C . TRP A 1 99 ? 12.508 -7.859 -3.439 1 93.44 99 TRP A C 1
ATOM 755 O O . TRP A 1 99 ? 11.492 -7.453 -2.865 1 93.44 99 TRP A O 1
ATOM 765 N N . GLY A 1 100 ? 13.688 -8.172 -2.838 1 91.12 100 GLY A N 1
ATOM 766 C CA . GLY A 1 100 ? 13.836 -8.039 -1.398 1 91.12 100 GLY A CA 1
ATOM 767 C C . GLY A 1 100 ? 14 -9.375 -0.693 1 91.12 100 GLY A C 1
ATOM 768 O O . GLY A 1 100 ? 14.406 -10.359 -1.309 1 91.12 100 GLY A O 1
ATOM 769 N N . HIS A 1 101 ? 13.773 -9.281 0.651 1 89.44 101 HIS A N 1
ATOM 770 C CA . HIS A 1 101 ? 13.891 -10.477 1.48 1 89.44 101 HIS A CA 1
ATOM 771 C C . HIS A 1 101 ? 12.57 -11.242 1.523 1 89.44 101 HIS A C 1
ATOM 773 O O . HIS A 1 101 ? 11.5 -10.648 1.667 1 89.44 101 HIS A O 1
ATOM 779 N N . SER A 1 102 ? 12.641 -12.547 1.267 1 88.25 102 SER A N 1
ATOM 780 C CA . SER A 1 102 ? 11.469 -13.414 1.289 1 88.25 102 SER A CA 1
ATOM 781 C C . SER A 1 102 ? 11.758 -14.703 2.055 1 88.25 102 SER A C 1
ATOM 783 O O . SER A 1 102 ? 12.742 -15.391 1.782 1 88.25 102 SER A O 1
ATOM 785 N N . GLU A 1 103 ? 10.938 -14.977 3.031 1 85.88 103 GLU A N 1
ATOM 786 C CA . GLU A 1 103 ? 11.07 -16.203 3.811 1 85.88 103 GLU A CA 1
ATOM 787 C C . GLU A 1 103 ? 9.906 -17.156 3.543 1 85.88 103 GLU A C 1
ATOM 789 O O . GLU A 1 103 ? 10.055 -18.375 3.639 1 85.88 103 GLU A O 1
ATOM 794 N N . TYR A 1 104 ? 8.797 -16.609 3.137 1 84.12 104 TYR A N 1
ATOM 795 C CA . TYR A 1 104 ? 7.578 -17.406 3.066 1 84.12 104 TYR A CA 1
ATOM 796 C C . TYR A 1 104 ? 6.953 -17.328 1.68 1 84.12 104 TYR A C 1
ATOM 798 O O . TYR A 1 104 ? 5.75 -17.531 1.521 1 84.12 104 TYR A O 1
ATOM 806 N N . GLY A 1 105 ? 7.766 -16.891 0.626 1 88.88 105 GLY A N 1
ATOM 807 C CA . GLY A 1 105 ? 7.289 -16.906 -0.748 1 88.88 105 GLY A CA 1
ATOM 808 C C . GLY A 1 105 ? 6.781 -15.555 -1.212 1 88.88 105 GLY A C 1
ATOM 809 O O . GLY A 1 105 ? 6.141 -15.453 -2.262 1 88.88 105 GLY A O 1
ATOM 810 N N . GLU A 1 106 ? 7.043 -14.523 -0.504 1 89.69 106 GLU A N 1
ATOM 811 C CA . GLU A 1 106 ? 6.508 -13.195 -0.764 1 89.69 106 GLU A CA 1
ATOM 812 C C . GLU A 1 106 ? 6.844 -12.727 -2.178 1 89.69 106 GLU A C 1
ATOM 814 O O . GLU A 1 106 ? 6.117 -11.93 -2.764 1 89.69 106 GLU A O 1
ATOM 819 N N . LEU A 1 107 ? 7.93 -13.25 -2.75 1 93.69 107 LEU A N 1
ATOM 820 C CA . LEU A 1 107 ? 8.375 -12.742 -4.039 1 93.69 107 LEU A CA 1
ATOM 821 C C . LEU A 1 107 ? 7.758 -13.531 -5.184 1 93.69 107 LEU A C 1
ATOM 823 O O . LEU A 1 107 ? 7.793 -13.102 -6.336 1 93.69 107 LEU A O 1
ATOM 827 N N . GLY A 1 108 ? 7.254 -14.727 -4.945 1 92.62 108 GLY A N 1
ATOM 828 C CA . GLY A 1 108 ? 6.492 -15.484 -5.926 1 92.62 108 GLY A CA 1
ATOM 829 C C . GLY A 1 108 ? 7.367 -16.234 -6.914 1 92.62 108 GLY A C 1
ATOM 830 O O . GLY A 1 108 ? 6.926 -16.562 -8.016 1 92.62 108 GLY A O 1
ATOM 831 N N . TYR A 1 109 ? 8.625 -16.438 -6.59 1 91.31 109 TYR A N 1
ATOM 832 C CA . TYR A 1 109 ? 9.555 -17.047 -7.531 1 91.31 109 TYR A CA 1
ATOM 833 C C . TYR A 1 109 ? 9.461 -18.578 -7.492 1 91.31 109 TYR A C 1
ATOM 835 O O . TYR A 1 109 ? 10.023 -19.25 -8.352 1 91.31 109 TYR A O 1
ATOM 843 N N . GLY A 1 110 ? 8.773 -19.109 -6.594 1 86.69 110 GLY A N 1
ATOM 844 C CA . GLY A 1 110 ? 8.766 -20.547 -6.406 1 86.69 110 GLY A CA 1
ATOM 845 C C . GLY A 1 110 ? 9.617 -21 -5.234 1 86.69 110 GLY A C 1
ATOM 846 O O . GLY A 1 110 ? 9.984 -20.203 -4.379 1 86.69 110 GLY A O 1
ATOM 847 N N . LEU A 1 111 ? 9.805 -22.312 -5.125 1 79.88 111 LEU A N 1
ATOM 848 C CA . LEU A 1 111 ? 10.438 -22.922 -3.961 1 79.88 111 LEU A CA 1
ATOM 849 C C . LEU A 1 111 ? 11.953 -22.719 -3.996 1 79.88 111 LEU A C 1
ATOM 851 O O . LEU A 1 111 ? 12.609 -22.734 -2.953 1 79.88 111 LEU A O 1
ATOM 855 N N . THR A 1 112 ? 12.492 -22.453 -5.133 1 75.88 112 THR A N 1
ATOM 856 C CA . THR A 1 112 ? 13.945 -22.516 -5.277 1 75.88 112 THR A CA 1
ATOM 857 C C . THR A 1 112 ? 14.57 -21.156 -4.934 1 75.88 112 THR A C 1
ATOM 859 O O . THR A 1 112 ? 15.672 -21.109 -4.379 1 75.88 112 THR A O 1
ATOM 862 N N . GLN A 1 113 ? 13.977 -20.141 -5.379 1 74.44 113 GLN A N 1
ATOM 863 C CA . GLN A 1 113 ? 14.5 -18.812 -5.098 1 74.44 113 GLN A CA 1
ATOM 864 C C . GLN A 1 113 ? 13.594 -18.047 -4.141 1 74.44 113 GLN A C 1
ATOM 866 O O . GLN A 1 113 ? 12.477 -17.672 -4.504 1 74.44 113 GLN A O 1
ATOM 871 N N . LYS A 1 114 ? 14.242 -17.703 -2.98 1 82.75 114 LYS A N 1
ATOM 872 C CA . LYS A 1 114 ? 13.383 -17.109 -1.961 1 82.75 114 LYS A CA 1
ATOM 873 C C . LYS A 1 114 ? 13.523 -15.586 -1.948 1 82.75 114 LYS A C 1
ATOM 875 O O . LYS A 1 114 ? 12.523 -14.867 -1.882 1 82.75 114 LYS A O 1
ATOM 880 N N . SER A 1 115 ? 14.828 -15.125 -2.043 1 90.62 115 SER A N 1
ATOM 881 C CA . SER A 1 115 ? 15.062 -13.688 -1.952 1 90.62 115 SER A CA 1
ATOM 882 C C . SER A 1 115 ? 15.844 -13.18 -3.156 1 90.62 115 SER A C 1
ATOM 884 O O . SER A 1 115 ? 16.438 -13.961 -3.893 1 90.62 115 SER A O 1
ATOM 886 N N . SER A 1 116 ? 15.719 -11.953 -3.484 1 93.38 116 SER A N 1
ATOM 887 C CA . SER A 1 116 ? 16.453 -11.297 -4.559 1 93.38 116 SER A CA 1
ATOM 888 C C . SER A 1 116 ? 16.75 -9.836 -4.223 1 93.38 116 SER A C 1
ATOM 890 O O . SER A 1 116 ? 15.844 -9.094 -3.828 1 93.38 116 SER A O 1
ATOM 892 N N . VAL A 1 117 ? 17.969 -9.414 -4.434 1 89.44 117 VAL A N 1
ATOM 893 C CA . VAL A 1 117 ? 18.328 -8.023 -4.188 1 89.44 117 VAL A CA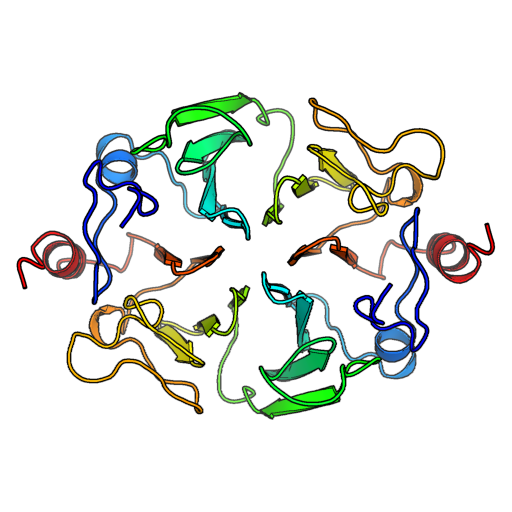 1
ATOM 894 C C . VAL A 1 117 ? 17.859 -7.152 -5.348 1 89.44 117 VAL A C 1
ATOM 896 O O . VAL A 1 117 ? 17.547 -5.977 -5.16 1 89.44 117 VAL A O 1
ATOM 899 N N . ASN A 1 118 ? 17.875 -7.738 -6.527 1 92.62 118 ASN A N 1
ATOM 900 C CA . ASN A 1 118 ? 17.438 -7.004 -7.715 1 92.62 118 ASN A CA 1
ATOM 901 C C . ASN A 1 118 ? 16 -7.348 -8.094 1 92.62 118 ASN A C 1
ATOM 903 O O . ASN A 1 118 ? 15.57 -8.492 -7.941 1 92.62 118 ASN A O 1
ATOM 907 N N . PRO A 1 119 ? 15.367 -6.348 -8.617 1 92.62 119 PRO A N 1
ATOM 908 C CA . PRO A 1 119 ? 14.016 -6.637 -9.102 1 92.62 119 PRO A CA 1
ATOM 909 C C . PRO A 1 119 ? 14 -7.719 -10.18 1 92.62 119 PRO A C 1
ATOM 911 O O . PRO A 1 119 ? 14.852 -7.723 -11.078 1 92.62 119 PRO A O 1
ATOM 914 N N . LYS A 1 120 ? 13.078 -8.57 -10.031 1 95 120 LYS A N 1
ATOM 915 C CA . LYS A 1 120 ? 12.883 -9.641 -11.008 1 95 120 LYS A CA 1
ATOM 916 C C . LYS A 1 120 ? 11.406 -9.828 -11.336 1 95 120 LYS A C 1
ATOM 918 O O . LYS A 1 120 ? 10.547 -9.633 -10.477 1 95 120 LYS A O 1
ATOM 923 N N . LYS A 1 121 ? 11.211 -10.297 -12.547 1 95.5 121 LYS A N 1
ATOM 924 C CA . LYS A 1 121 ? 9.844 -10.602 -12.961 1 95.5 121 LYS A CA 1
ATOM 925 C C . LYS A 1 121 ? 9.32 -11.844 -12.25 1 95.5 121 LYS A C 1
ATOM 927 O O . LYS A 1 121 ? 10.062 -12.812 -12.062 1 95.5 121 LYS A O 1
ATOM 932 N N . VAL A 1 122 ? 8.125 -11.734 -11.836 1 94.94 122 VAL A N 1
ATOM 933 C CA . VAL A 1 122 ? 7.41 -12.922 -11.383 1 94.94 122 VAL A CA 1
ATOM 934 C C . VAL A 1 122 ? 6.879 -13.695 -12.594 1 94.94 122 VAL A C 1
ATOM 936 O O . VAL A 1 122 ? 5.84 -13.336 -13.156 1 94.94 122 VAL A O 1
ATOM 939 N N . ASP A 1 123 ? 7.473 -14.766 -12.938 1 92.38 123 ASP A N 1
ATOM 940 C CA . ASP A 1 123 ? 7.316 -15.414 -14.234 1 92.38 123 ASP A CA 1
ATOM 941 C C . ASP A 1 123 ? 5.867 -15.82 -14.477 1 92.38 123 ASP A C 1
ATOM 943 O O . ASP A 1 123 ? 5.332 -15.609 -15.57 1 92.38 123 ASP A O 1
ATOM 947 N N . ILE A 1 124 ? 5.211 -16.375 -13.562 1 89.44 124 ILE A N 1
ATOM 948 C CA . ILE A 1 124 ? 3.877 -16.938 -13.742 1 89.44 124 ILE A CA 1
ATOM 949 C C . ILE A 1 124 ? 2.881 -15.82 -14.031 1 89.44 124 ILE A C 1
ATOM 951 O O . ILE A 1 124 ? 1.771 -16.078 -14.5 1 89.44 124 ILE A O 1
ATOM 955 N N . LEU A 1 125 ? 3.248 -14.602 -13.734 1 91.44 125 LEU A N 1
ATOM 956 C CA . LEU A 1 125 ? 2.361 -13.461 -13.945 1 91.44 125 LEU A CA 1
ATOM 957 C C . LEU A 1 125 ? 2.756 -12.695 -15.195 1 91.44 125 LEU A C 1
ATOM 959 O O . LEU A 1 125 ? 2.18 -11.641 -15.492 1 91.44 125 LEU A O 1
ATOM 963 N N . GLU A 1 126 ? 3.77 -13.141 -15.891 1 91.88 126 GLU A N 1
ATOM 964 C CA . GLU A 1 126 ? 4.219 -12.43 -17.078 1 91.88 126 GLU A CA 1
ATOM 965 C C . GLU A 1 126 ? 3.096 -12.305 -18.109 1 91.88 126 GLU A C 1
ATOM 967 O O . GLU A 1 126 ? 2.381 -13.273 -18.375 1 91.88 126 GLU A O 1
ATOM 972 N N . GLY A 1 127 ? 2.943 -11.102 -18.672 1 90.62 127 GLY A N 1
ATOM 973 C CA . GLY A 1 127 ? 1.918 -10.836 -19.672 1 90.62 127 GLY A CA 1
ATOM 974 C C . GLY A 1 127 ? 0.588 -10.43 -19.062 1 90.62 127 GLY A C 1
ATOM 975 O O . GLY A 1 127 ? -0.371 -10.156 -19.797 1 90.62 127 GLY A O 1
ATOM 976 N N . MET A 1 128 ? 0.516 -10.414 -17.766 1 89.31 128 MET A N 1
ATOM 977 C CA . MET A 1 128 ? -0.712 -10.008 -17.094 1 89.31 128 MET A CA 1
ATOM 978 C C . MET A 1 128 ? -0.634 -8.547 -16.656 1 89.31 128 MET A C 1
ATOM 980 O O . MET A 1 128 ? 0.403 -8.094 -16.156 1 89.31 128 MET A O 1
ATOM 984 N N . HIS A 1 129 ? -1.696 -7.863 -16.844 1 91 129 HIS A N 1
ATOM 985 C CA . HIS A 1 129 ? -1.778 -6.461 -16.469 1 91 129 HIS A CA 1
ATOM 986 C C . HIS A 1 129 ? -2.135 -6.309 -14.984 1 91 129 HIS A C 1
ATOM 988 O O . HIS A 1 129 ? -3.291 -6.496 -14.602 1 91 129 HIS A O 1
ATOM 994 N N . VAL A 1 130 ? -1.123 -5.98 -14.172 1 90.94 130 VAL A N 1
ATOM 995 C CA . VAL A 1 130 ? -1.306 -5.809 -12.734 1 90.94 130 VAL A CA 1
ATOM 996 C C . VAL A 1 130 ? -1.916 -4.438 -12.445 1 90.94 130 VAL A C 1
ATOM 998 O O . VAL A 1 130 ? -1.37 -3.412 -12.859 1 90.94 130 VAL A O 1
ATOM 1001 N N . THR A 1 131 ? -3.014 -4.383 -11.703 1 88.81 131 THR A N 1
ATOM 1002 C CA . THR A 1 131 ? -3.719 -3.125 -11.477 1 88.81 131 THR A CA 1
ATOM 1003 C C . THR A 1 131 ? -3.508 -2.629 -10.047 1 88.81 131 THR A C 1
ATOM 1005 O O . THR A 1 131 ? -3.635 -1.435 -9.773 1 88.81 131 THR A O 1
ATOM 1008 N N . SER A 1 132 ? -3.229 -3.504 -9.18 1 90.56 132 SER A N 1
ATOM 1009 C CA . SER A 1 132 ? -3.008 -3.139 -7.781 1 90.56 132 SER A CA 1
ATOM 1010 C C . SER A 1 132 ? -2.162 -4.184 -7.062 1 90.56 132 SER A C 1
ATOM 1012 O O . SER A 1 132 ? -2.195 -5.367 -7.414 1 90.56 132 SER A O 1
ATOM 1014 N N . VAL A 1 133 ? -1.429 -3.768 -6.102 1 92.19 133 VAL A N 1
ATOM 1015 C CA . VAL A 1 133 ? -0.628 -4.676 -5.289 1 92.19 133 VAL A CA 1
ATOM 1016 C C . VAL A 1 133 ? -0.736 -4.285 -3.816 1 92.19 133 VAL A C 1
ATOM 1018 O O . VAL A 1 133 ? -0.985 -3.121 -3.494 1 92.19 133 VAL A O 1
ATOM 1021 N N . GLY A 1 134 ? -0.554 -5.211 -2.943 1 91 134 GLY A N 1
ATOM 1022 C CA . GLY A 1 134 ? -0.433 -5.051 -1.503 1 91 134 GLY A CA 1
ATOM 1023 C C . GLY A 1 134 ? 0.603 -5.973 -0.885 1 91 134 GLY A C 1
ATOM 1024 O O . GLY A 1 134 ? 0.726 -7.133 -1.282 1 91 134 GLY A O 1
ATOM 1025 N N . CYS A 1 135 ? 1.381 -5.395 -0.003 1 90.62 135 CYS A N 1
ATOM 1026 C CA . CYS A 1 135 ? 2.387 -6.184 0.7 1 90.62 135 CYS A CA 1
ATOM 1027 C C . CYS A 1 135 ? 2.23 -6.043 2.209 1 90.62 135 CYS A C 1
ATOM 1029 O O . CYS A 1 135 ? 2.105 -4.934 2.725 1 90.62 135 CYS A O 1
ATOM 1031 N N . GLY A 1 136 ? 2.211 -7.109 2.895 1 85.62 136 GLY A N 1
ATOM 1032 C CA . GLY A 1 136 ? 2.213 -7.164 4.348 1 85.62 136 GLY A CA 1
ATOM 1033 C C . GLY A 1 136 ? 3.322 -8.031 4.91 1 85.62 136 GLY A C 1
ATOM 1034 O O . GLY A 1 136 ? 4.289 -8.344 4.215 1 85.62 136 GLY A O 1
ATOM 1035 N N . VAL A 1 137 ? 3.182 -8.281 6.219 1 81.75 137 VAL A N 1
ATOM 1036 C CA . VAL A 1 137 ? 4.164 -9.172 6.832 1 81.75 137 VAL A CA 1
ATOM 1037 C C . VAL A 1 137 ? 4.027 -10.578 6.242 1 81.75 137 VAL A C 1
ATOM 1039 O O . VAL A 1 137 ? 2.998 -11.234 6.422 1 81.75 137 VAL A O 1
ATOM 1042 N N . GLY A 1 138 ? 5.039 -10.984 5.453 1 81.75 138 GLY A N 1
ATOM 1043 C CA . GLY A 1 138 ? 5.098 -12.336 4.934 1 81.75 138 GLY A CA 1
ATOM 1044 C C . GLY A 1 138 ? 4.102 -12.586 3.816 1 81.75 138 GLY A C 1
ATOM 1045 O O . GLY A 1 138 ? 3.736 -13.734 3.549 1 81.75 138 GLY A O 1
ATOM 1046 N N . MET A 1 139 ? 3.631 -11.602 3.164 1 86.38 139 MET A N 1
ATOM 1047 C CA . MET A 1 139 ? 2.645 -11.836 2.113 1 86.38 139 MET A CA 1
ATOM 1048 C C . MET A 1 139 ? 2.709 -10.734 1.054 1 86.38 139 MET A C 1
ATOM 1050 O O . MET A 1 139 ? 3.062 -9.594 1.356 1 86.38 139 MET A O 1
ATOM 1054 N N . SER A 1 140 ? 2.344 -11.094 -0.135 1 90.75 140 SER A N 1
ATOM 1055 C CA . SER A 1 140 ? 2.111 -10.203 -1.264 1 90.75 140 SER A CA 1
ATOM 1056 C C . SER A 1 140 ? 0.805 -10.531 -1.976 1 90.75 140 SER A C 1
ATOM 1058 O O . SER A 1 140 ? 0.482 -11.711 -2.174 1 90.75 140 SER A O 1
ATOM 1060 N N . LEU A 1 141 ? 0.069 -9.516 -2.27 1 90.44 141 LEU A N 1
ATOM 1061 C CA . LEU A 1 141 ? -1.194 -9.633 -2.99 1 90.44 141 LEU A CA 1
ATOM 1062 C C . LEU A 1 141 ? -1.146 -8.867 -4.305 1 90.44 141 LEU A C 1
ATOM 1064 O O . LEU A 1 141 ? -0.603 -7.758 -4.359 1 90.44 141 LEU A O 1
ATOM 1068 N N . ILE A 1 142 ? -1.661 -9.492 -5.312 1 91.25 142 ILE A N 1
ATOM 1069 C CA . ILE A 1 142 ? -1.612 -8.906 -6.648 1 91.25 142 ILE A CA 1
ATOM 1070 C C . ILE A 1 142 ? -2.992 -8.984 -7.297 1 91.25 142 ILE A C 1
ATOM 1072 O O . ILE A 1 142 ? -3.65 -10.031 -7.246 1 91.25 142 ILE A O 1
ATOM 1076 N N . VAL A 1 143 ? -3.459 -7.91 -7.84 1 89.38 143 VAL A N 1
ATOM 1077 C CA . VAL A 1 143 ? -4.684 -7.871 -8.633 1 89.38 143 VAL A CA 1
ATOM 1078 C C . VAL A 1 143 ? -4.332 -7.715 -10.109 1 89.38 143 VAL A C 1
ATOM 1080 O O . VAL A 1 143 ? -3.58 -6.812 -10.484 1 89.38 143 VAL A O 1
ATOM 1083 N N . VAL A 1 144 ? -4.84 -8.578 -10.859 1 89 144 VAL A N 1
ATOM 1084 C CA . VAL A 1 144 ? -4.59 -8.523 -12.297 1 89 144 VAL A CA 1
ATOM 1085 C C . VAL A 1 144 ? -5.906 -8.32 -13.047 1 89 144 VAL A C 1
ATOM 1087 O O . VAL A 1 144 ? -6.965 -8.734 -12.57 1 89 144 VAL A O 1
ATOM 1090 N N . ASP A 1 145 ? -5.781 -7.57 -14.164 1 84.12 145 ASP A N 1
ATOM 1091 C CA . ASP A 1 145 ? -6.918 -7.406 -15.062 1 84.12 145 ASP A CA 1
ATOM 1092 C C . ASP A 1 145 ? -7.25 -8.719 -15.773 1 84.12 145 ASP A C 1
ATOM 1094 O O . ASP A 1 145 ? -6.391 -9.312 -16.422 1 84.12 145 ASP A O 1
ATOM 1098 N N . ARG A 1 146 ? -8.469 -9.203 -15.68 1 76.12 146 ARG A N 1
ATOM 1099 C CA . ARG A 1 146 ? -8.898 -10.477 -16.25 1 76.12 146 ARG A CA 1
ATOM 1100 C C . ARG A 1 146 ? -8.922 -10.422 -17.766 1 76.12 146 ARG A C 1
ATOM 1102 O O . ARG A 1 146 ? -8.836 -11.453 -18.438 1 76.12 146 ARG A O 1
ATOM 1109 N N . ALA A 1 147 ? -9.227 -9.227 -18.266 1 73.5 147 ALA A N 1
ATOM 1110 C CA . ALA A 1 147 ? -9.391 -9.094 -19.719 1 73.5 147 ALA A CA 1
ATOM 1111 C C . ALA A 1 147 ? -8.219 -9.734 -20.469 1 73.5 147 ALA A C 1
ATOM 1113 O O . ALA A 1 147 ? -8.398 -10.266 -21.562 1 73.5 147 ALA A O 1
ATOM 1114 N N . ASN A 1 148 ? -7.035 -9.773 -19.875 1 65.75 148 ASN A N 1
ATOM 1115 C CA . ASN A 1 148 ? -5.871 -10.242 -20.609 1 65.75 148 ASN A CA 1
ATOM 1116 C C . ASN A 1 148 ? -5.289 -11.516 -20 1 65.75 148 ASN A C 1
ATOM 1118 O O . ASN A 1 148 ? -4.145 -11.875 -20.281 1 65.75 148 ASN A O 1
ATOM 1122 N N . VAL A 1 149 ? -5.984 -12.008 -18.984 1 71.75 149 VAL A N 1
ATOM 1123 C CA . VAL A 1 149 ? -5.348 -13.125 -18.312 1 71.75 149 VAL A CA 1
ATOM 1124 C C . VAL A 1 149 ? -5.684 -14.43 -19.031 1 71.75 149 VAL A C 1
ATOM 1126 O O . VAL A 1 149 ? -4.945 -15.414 -18.922 1 71.75 149 VAL A O 1
ATOM 1129 N N . GLY A 1 150 ? -6.539 -14.438 -20.078 1 62.62 150 GLY A N 1
ATOM 1130 C CA . GLY A 1 150 ? -6.844 -15.625 -20.859 1 62.62 150 GLY A CA 1
ATOM 1131 C C . GLY A 1 150 ? -6.801 -16.906 -20.047 1 62.62 150 GLY A C 1
ATOM 1132 O O . GLY A 1 150 ? -7.273 -16.938 -18.906 1 62.62 150 GLY A O 1
ATOM 1133 N N . GLY A 1 151 ? -6.281 -17.984 -20.484 1 65.81 151 GLY A N 1
ATOM 1134 C CA . GLY A 1 151 ? -6.098 -19.312 -19.938 1 65.81 151 GLY A CA 1
ATOM 1135 C C . GLY A 1 151 ? -5.039 -19.391 -18.859 1 65.81 151 GLY A C 1
ATOM 1136 O O . GLY A 1 151 ? -4.863 -20.422 -18.219 1 65.81 151 GLY A O 1
ATOM 1137 N N . LYS A 1 152 ? -4.504 -18.188 -18.5 1 72.62 152 LYS A N 1
ATOM 1138 C CA . LYS A 1 152 ? -3.375 -18.203 -17.578 1 72.62 152 LYS A CA 1
ATOM 1139 C C . LYS A 1 152 ? -3.85 -18.312 -16.125 1 72.62 152 LYS A C 1
ATOM 1141 O O . LYS A 1 152 ? -3.09 -18.719 -15.25 1 72.62 152 LYS A O 1
ATOM 1146 N N . LEU A 1 153 ? -5.066 -17.906 -15.906 1 72.25 153 LEU A N 1
ATOM 1147 C CA . LEU A 1 153 ? -5.609 -17.969 -14.555 1 72.25 153 LEU A CA 1
ATOM 1148 C C . LEU A 1 153 ? -5.688 -19.406 -14.062 1 72.25 153 LEU A C 1
ATOM 1150 O O . LEU A 1 153 ? -5.551 -19.656 -12.867 1 72.25 153 LEU A O 1
ATOM 1154 N N . GLU A 1 154 ? -5.922 -20.25 -15.086 1 70.62 154 GLU A N 1
ATOM 1155 C CA . GLU A 1 154 ? -5.996 -21.672 -14.719 1 70.62 154 GLU A CA 1
ATOM 1156 C C . GLU A 1 154 ? -4.684 -22.156 -14.117 1 70.62 154 GLU A C 1
ATOM 1158 O O . GLU A 1 154 ? -4.68 -23.047 -13.266 1 70.62 154 GLU A O 1
ATOM 1163 N N . GLN A 1 155 ? -3.643 -21.516 -14.516 1 72.94 155 GLN A N 1
ATOM 1164 C CA . GLN A 1 155 ? -2.34 -21.891 -13.977 1 72.94 155 GLN A CA 1
ATOM 1165 C C . GLN A 1 155 ? -2.193 -21.422 -12.531 1 72.94 155 GLN A C 1
ATOM 1167 O O . GLN A 1 155 ? -1.422 -22 -11.766 1 72.94 155 GLN A O 1
ATOM 1172 N N . LEU A 1 156 ? -2.885 -20.406 -12.172 1 74.06 156 LEU A N 1
ATOM 1173 C CA . LEU A 1 156 ? -2.795 -19.844 -10.828 1 74.06 156 LEU A CA 1
ATOM 1174 C C . LEU A 1 156 ? -3.643 -20.656 -9.852 1 74.06 156 LEU A C 1
ATOM 1176 O O . LEU A 1 156 ? -3.453 -20.547 -8.633 1 74.06 156 LEU A O 1
ATOM 1180 N N . ASP A 1 157 ? -4.727 -21.188 -10.344 1 64.38 157 ASP A N 1
ATOM 1181 C CA . ASP A 1 157 ? -5.609 -22.016 -9.516 1 64.38 157 ASP A CA 1
ATOM 1182 C C . ASP A 1 157 ? -4.902 -23.281 -9.039 1 64.38 157 ASP A C 1
ATOM 1184 O O . ASP A 1 157 ? -5.172 -23.766 -7.941 1 64.38 157 ASP A O 1
ATOM 1188 N N . ASN A 1 158 ? -4.258 -24 -9.922 1 50.44 158 ASN A N 1
ATOM 1189 C CA . ASN A 1 158 ? -3.799 -25.375 -9.734 1 50.44 158 ASN A CA 1
ATOM 1190 C C . ASN A 1 158 ? -2.441 -25.422 -9.039 1 50.44 158 ASN A C 1
ATOM 1192 O O . ASN A 1 158 ? -1.794 -26.469 -9 1 50.44 158 ASN A O 1
ATOM 1196 N N . PHE A 1 159 ? -1.955 -24.312 -8.586 1 44.38 159 PHE A N 1
ATOM 1197 C CA . PHE A 1 159 ? -0.578 -24.625 -8.234 1 44.38 159 PHE A CA 1
ATOM 1198 C C . PHE A 1 159 ? -0.533 -25.578 -7.043 1 44.38 159 PHE A C 1
ATOM 1200 O O . PHE A 1 159 ? -0.779 -25.172 -5.902 1 44.38 159 PHE A O 1
ATOM 1207 N N . ASP A 1 160 ? -0.943 -26.656 -7.176 1 37.59 160 ASP A N 1
ATOM 1208 C CA . ASP A 1 160 ? -0.602 -27.812 -6.363 1 37.59 160 ASP A CA 1
ATOM 1209 C C . ASP A 1 160 ? 0.911 -27.953 -6.195 1 37.59 160 ASP A C 1
ATOM 1211 O O . ASP A 1 160 ? 1.398 -28.938 -5.652 1 37.59 160 ASP A O 1
ATOM 1215 N N . GLY A 1 161 ? 1.769 -27.031 -6.359 1 29.31 161 GLY A N 1
ATOM 1216 C CA . GLY A 1 161 ? 3.072 -27.594 -6.043 1 29.31 161 GLY A CA 1
ATOM 1217 C C . GLY A 1 161 ? 3.262 -27.859 -4.562 1 29.31 161 GLY A C 1
ATOM 1218 O O . GLY A 1 161 ? 2.533 -27.328 -3.729 1 29.31 161 GLY A O 1
ATOM 1219 N N . GLY B 1 1 ? 1.354 -18.875 6.547 1 49.53 1 GLY B N 1
ATOM 1220 C CA . GLY B 1 1 ? 0.78 -19.688 7.609 1 49.53 1 GLY B CA 1
ATOM 1221 C C . GLY B 1 1 ? -0.595 -19.219 8.047 1 49.53 1 GLY B C 1
ATOM 1222 O O . GLY B 1 1 ? -1.526 -20.016 8.148 1 49.53 1 GLY B O 1
ATOM 1223 N N . TYR B 1 2 ? -0.828 -18.172 8.539 1 54.66 2 TYR B N 1
ATOM 1224 C CA . TYR B 1 2 ? -1.961 -17.859 9.398 1 54.66 2 TYR B CA 1
ATOM 1225 C C . TYR B 1 2 ? -3.188 -17.484 8.578 1 54.66 2 TYR B C 1
ATOM 1227 O O . TYR B 1 2 ? -4.09 -16.797 9.07 1 54.66 2 TYR B O 1
ATOM 1235 N N . GLY B 1 3 ? -3.262 -18.141 7.414 1 60.59 3 GLY B N 1
ATOM 1236 C CA . GLY B 1 3 ? -4.484 -17.859 6.68 1 60.59 3 GLY B CA 1
ATOM 1237 C C . GLY B 1 3 ? -4.531 -16.453 6.117 1 60.59 3 GLY B C 1
ATOM 1238 O O . GLY B 1 3 ? -5.609 -15.945 5.809 1 60.59 3 GLY B O 1
ATOM 1239 N N . ARG B 1 4 ? -3.404 -15.969 5.945 1 74.44 4 ARG B N 1
ATOM 1240 C CA . ARG B 1 4 ? -3.328 -14.539 5.637 1 74.44 4 ARG B CA 1
ATOM 1241 C C . ARG B 1 4 ? -3.451 -14.305 4.133 1 74.44 4 ARG B C 1
ATOM 1243 O O . ARG B 1 4 ? -3.689 -13.172 3.699 1 74.44 4 ARG B O 1
ATOM 1250 N N . LEU B 1 5 ? -3.635 -15.398 3.473 1 82.44 5 LEU B N 1
ATOM 1251 C CA . LEU B 1 5 ? -3.623 -15.211 2.025 1 82.44 5 LEU B CA 1
ATOM 1252 C C . LEU B 1 5 ? -5.039 -15.242 1.463 1 82.44 5 LEU B C 1
ATOM 1254 O O . LEU B 1 5 ? -5.246 -14.992 0.273 1 82.44 5 LEU B O 1
ATOM 1258 N N . GLY B 1 6 ? -6.008 -15.57 2.33 1 83.69 6 GLY B N 1
ATOM 1259 C CA . GLY B 1 6 ? -7.395 -15.484 1.899 1 83.69 6 GLY B CA 1
ATOM 1260 C C . GLY B 1 6 ? -7.898 -16.75 1.24 1 83.69 6 GLY B C 1
ATOM 1261 O O . GLY B 1 6 ? -8.969 -16.766 0.625 1 83.69 6 GLY B O 1
ATOM 1262 N N . HIS B 1 7 ? -7.137 -17.844 1.302 1 85 7 HIS B N 1
ATOM 1263 C CA . HIS B 1 7 ? -7.5 -19.078 0.632 1 85 7 HIS B CA 1
ATOM 1264 C C . HIS B 1 7 ? -8.32 -19.984 1.548 1 85 7 HIS B C 1
ATOM 1266 O O . HIS B 1 7 ? -8.734 -21.078 1.145 1 85 7 HIS B O 1
ATOM 1272 N N . ASN B 1 8 ? -8.617 -19.562 2.697 1 83.94 8 ASN B N 1
ATOM 1273 C CA . ASN B 1 8 ? -9.312 -20.359 3.705 1 83.94 8 ASN B CA 1
ATOM 1274 C C . ASN B 1 8 ? -8.5 -21.578 4.105 1 83.94 8 ASN B C 1
ATOM 1276 O O . ASN B 1 8 ? -9.055 -22.672 4.297 1 83.94 8 ASN B O 1
ATOM 1280 N N . GLU B 1 9 ? -7.242 -21.484 3.992 1 80.5 9 GLU B N 1
ATOM 1281 C CA . GLU B 1 9 ? -6.289 -22.5 4.414 1 80.5 9 GLU B CA 1
ATOM 1282 C C . GLU B 1 9 ? -5.012 -21.875 4.969 1 80.5 9 GLU B C 1
ATOM 1284 O O . GLU B 1 9 ? -4.617 -20.797 4.543 1 80.5 9 GLU B O 1
ATOM 1289 N N . GLN B 1 10 ? -4.445 -22.562 5.984 1 78.38 10 GLN B N 1
ATOM 1290 C CA . GLN B 1 10 ? -3.174 -22.109 6.543 1 78.38 10 GLN B CA 1
ATOM 1291 C C . GLN B 1 10 ? -1.996 -22.797 5.848 1 78.38 10 GLN B C 1
ATOM 1293 O O . GLN B 1 10 ? -1.575 -23.875 6.242 1 78.38 10 GLN B O 1
ATOM 1298 N N . LYS B 1 11 ? -1.563 -22.312 4.789 1 80.94 11 LYS B N 1
ATOM 1299 C CA . LYS B 1 11 ? -0.451 -22.844 4.004 1 80.94 11 LYS B CA 1
ATOM 1300 C C . LYS B 1 11 ? 0.345 -21.719 3.35 1 80.94 11 LYS B C 1
ATOM 1302 O O . LYS B 1 11 ? -0.227 -20.719 2.916 1 80.94 11 LYS B O 1
ATOM 1307 N N . ASP B 1 12 ? 1.66 -21.953 3.33 1 82.5 12 ASP B N 1
ATOM 1308 C CA . ASP B 1 12 ? 2.504 -21.031 2.582 1 82.5 12 ASP B CA 1
ATOM 1309 C C . ASP B 1 12 ? 2.375 -21.25 1.077 1 82.5 12 ASP B C 1
ATOM 1311 O O . ASP B 1 12 ? 2.246 -22.391 0.629 1 82.5 12 ASP B O 1
ATOM 1315 N N . GLU B 1 13 ? 2.33 -20.172 0.41 1 84.12 13 GLU B N 1
ATOM 1316 C CA . GLU B 1 13 ? 2.301 -20.234 -1.048 1 84.12 13 GLU B CA 1
ATOM 1317 C C . GLU B 1 13 ? 3.58 -19.656 -1.648 1 84.12 13 GLU B C 1
ATOM 1319 O O . GLU B 1 13 ? 3.926 -18.5 -1.394 1 84.12 13 GLU B O 1
ATOM 1324 N N . TRP B 1 14 ? 4.23 -20.453 -2.459 1 84.06 14 TRP B N 1
ATOM 1325 C CA . TRP B 1 14 ? 5.527 -20.047 -2.992 1 84.06 14 TRP B CA 1
ATOM 1326 C C . TRP B 1 14 ? 5.371 -19.406 -4.371 1 84.06 14 TRP B C 1
ATOM 1328 O O . TRP B 1 14 ? 6.312 -18.812 -4.895 1 84.06 14 TRP B O 1
ATOM 1338 N N . GLN B 1 15 ? 4.223 -19.594 -4.957 1 84.56 15 GLN B N 1
ATOM 1339 C CA . GLN B 1 15 ? 3.809 -18.953 -6.195 1 84.56 15 GLN B CA 1
ATOM 1340 C C . GLN B 1 15 ? 2.426 -18.312 -6.055 1 84.56 15 GLN B C 1
ATOM 1342 O O . GLN B 1 15 ? 1.64 -18.719 -5.195 1 84.56 15 GLN B O 1
ATOM 1347 N N . PRO B 1 16 ? 2.213 -17.344 -6.91 1 85.88 16 PRO B N 1
ATOM 1348 C CA . PRO B 1 16 ? 0.877 -16.734 -6.84 1 85.88 16 PRO B CA 1
ATOM 1349 C C . PRO B 1 16 ? -0.237 -17.766 -7.047 1 85.88 16 PRO B C 1
ATOM 1351 O O . PRO B 1 16 ? -0.127 -18.641 -7.91 1 85.88 16 PRO B O 1
ATOM 1354 N N . ARG B 1 17 ? -1.248 -17.656 -6.148 1 86.25 17 ARG B N 1
ATOM 1355 C CA . ARG B 1 17 ? -2.449 -18.484 -6.219 1 86.25 17 ARG B CA 1
ATOM 1356 C C . ARG B 1 17 ? -3.709 -17.625 -6.184 1 86.25 17 ARG B C 1
ATOM 1358 O O . ARG B 1 17 ? -3.781 -16.656 -5.434 1 86.25 17 ARG B O 1
ATOM 1365 N N . LEU B 1 18 ? -4.676 -18.078 -6.973 1 86.12 18 LEU B N 1
ATOM 1366 C CA . LEU B 1 18 ? -5.91 -17.297 -7.098 1 86.12 18 LEU B CA 1
ATOM 1367 C C . LEU B 1 18 ? -6.727 -17.375 -5.812 1 86.12 18 LEU B C 1
ATOM 1369 O O . LEU B 1 18 ? -6.891 -18.453 -5.234 1 86.12 18 LEU B O 1
ATOM 1373 N N . VAL B 1 19 ? -7.145 -16.219 -5.332 1 82.5 19 VAL B N 1
ATOM 1374 C CA . VAL B 1 19 ? -8.102 -16.156 -4.234 1 82.5 19 VAL B CA 1
ATOM 1375 C C . VAL B 1 19 ? -9.523 -16.344 -4.773 1 82.5 19 VAL B C 1
ATOM 1377 O O . VAL B 1 19 ? -10.094 -15.406 -5.344 1 82.5 19 VAL B O 1
ATOM 1380 N N . LYS B 1 20 ? -10.109 -17.359 -4.551 1 79.94 20 LYS B N 1
ATOM 1381 C CA . LYS B 1 20 ? -11.289 -17.844 -5.254 1 79.94 20 LYS B CA 1
ATOM 1382 C C . 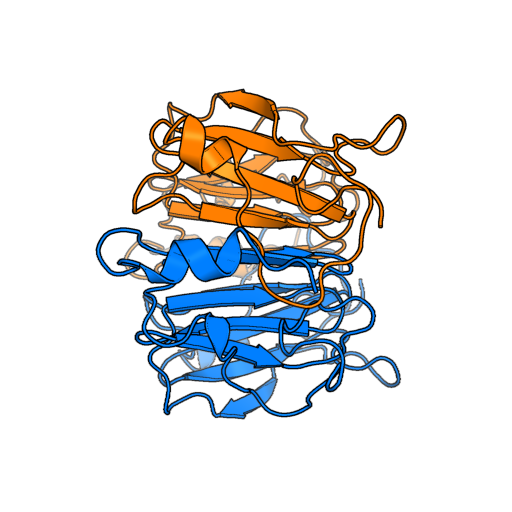LYS B 1 20 ? -12.516 -16.984 -4.926 1 79.94 20 LYS B C 1
ATOM 1384 O O . LYS B 1 20 ? -13.391 -16.797 -5.77 1 79.94 20 LYS B O 1
ATOM 1389 N N . ILE B 1 21 ? -12.586 -16.469 -3.789 1 77.38 21 ILE B N 1
ATOM 1390 C CA . ILE B 1 21 ? -13.789 -15.758 -3.373 1 77.38 21 ILE B CA 1
ATOM 1391 C C . ILE B 1 21 ? -14.016 -14.555 -4.285 1 77.38 21 ILE B C 1
ATOM 1393 O O . ILE B 1 21 ? -15.164 -14.188 -4.562 1 77.38 21 ILE B O 1
ATOM 1397 N N . PHE B 1 22 ? -13.023 -13.938 -4.738 1 77 22 PHE B N 1
ATOM 1398 C CA . PHE B 1 22 ? -13.18 -12.742 -5.555 1 77 22 PHE B CA 1
ATOM 1399 C C . PHE B 1 22 ? -13.547 -13.109 -6.988 1 77 22 PHE B C 1
ATOM 1401 O O . PHE B 1 22 ? -14.117 -12.297 -7.719 1 77 22 PHE B O 1
ATOM 1408 N N . GLN B 1 23 ? -13.219 -14.25 -7.359 1 72.25 23 GLN B N 1
ATOM 1409 C CA . GLN B 1 23 ? -13.594 -14.727 -8.688 1 72.25 23 GLN B CA 1
ATOM 1410 C C . GLN B 1 23 ? -15.062 -15.141 -8.727 1 72.25 23 GLN B C 1
ATOM 1412 O O . GLN B 1 23 ? -15.773 -14.828 -9.688 1 72.25 23 GLN B O 1
ATOM 1417 N N . LYS B 1 24 ? -15.383 -15.883 -7.754 1 68.56 24 LYS B N 1
ATOM 1418 C CA . LYS B 1 24 ? -16.734 -16.438 -7.707 1 68.56 24 LYS B CA 1
ATOM 1419 C C . LYS B 1 24 ? -17.781 -15.336 -7.609 1 68.56 24 LYS B C 1
ATOM 1421 O O . LYS B 1 24 ? -18.828 -15.414 -8.234 1 68.56 24 LYS B O 1
ATOM 1426 N N . ASN B 1 25 ? -17.438 -14.273 -6.938 1 66.12 25 ASN B N 1
ATOM 1427 C CA . ASN B 1 25 ? -18.438 -13.25 -6.664 1 66.12 25 ASN B CA 1
ATOM 1428 C C . ASN B 1 25 ? -18.188 -11.977 -7.461 1 66.12 25 ASN B C 1
ATOM 1430 O O . ASN B 1 25 ? -18.938 -11.008 -7.367 1 66.12 25 ASN B O 1
ATOM 1434 N N . ASN B 1 26 ? -17.188 -12 -8.336 1 63.5 26 ASN B N 1
ATOM 1435 C CA . ASN B 1 26 ? -16.812 -10.875 -9.18 1 63.5 26 ASN B CA 1
ATOM 1436 C C . ASN B 1 26 ? -16.75 -9.57 -8.391 1 63.5 26 ASN B C 1
ATOM 1438 O O . ASN B 1 26 ? -17.344 -8.57 -8.789 1 63.5 26 ASN B O 1
ATOM 1442 N N . ILE B 1 27 ? -16.125 -9.711 -7.312 1 66.56 27 ILE B N 1
ATOM 1443 C CA . ILE B 1 27 ? -16.141 -8.641 -6.324 1 66.56 27 ILE B CA 1
ATOM 1444 C C . ILE B 1 27 ? -15.18 -7.527 -6.742 1 66.56 27 ILE B C 1
ATOM 1446 O O . ILE B 1 27 ? -15.484 -6.344 -6.59 1 66.56 27 ILE B O 1
ATOM 1450 N N . LEU B 1 28 ? -14.086 -7.953 -7.484 1 76.06 28 LEU B N 1
ATOM 1451 C CA . LEU B 1 28 ? -13.102 -6.926 -7.785 1 76.06 28 LEU B CA 1
ATOM 1452 C C . LEU B 1 28 ? -13.281 -6.395 -9.203 1 76.06 28 LEU B C 1
ATOM 1454 O O . LEU B 1 28 ? -13.375 -7.176 -10.156 1 76.06 28 LEU B O 1
ATOM 1458 N N . GLY B 1 29 ? -13.531 -5.176 -9.273 1 73 29 GLY B N 1
ATOM 1459 C CA . GLY B 1 29 ? -13.586 -4.492 -10.555 1 73 29 GLY B CA 1
ATOM 1460 C C . GLY B 1 29 ? -12.234 -3.99 -11.023 1 73 29 GLY B C 1
ATOM 1461 O O . GLY B 1 29 ? -11.219 -4.207 -10.359 1 73 29 GLY B O 1
ATOM 1462 N N . PRO B 1 30 ? -12.18 -3.371 -12.211 1 71.25 30 PRO B N 1
ATOM 1463 C CA . PRO B 1 30 ? -10.922 -2.939 -12.836 1 71.25 30 PRO B CA 1
ATOM 1464 C C . PRO B 1 30 ? -10.203 -1.866 -12.023 1 71.25 30 PRO B C 1
ATOM 1466 O O . PRO B 1 30 ? -8.984 -1.707 -12.148 1 71.25 30 PRO B O 1
ATOM 1469 N N . ASN B 1 31 ? -10.914 -1.183 -11.18 1 73.06 31 ASN B N 1
ATOM 1470 C CA . ASN B 1 31 ? -10.312 -0.072 -10.453 1 73.06 31 ASN B CA 1
ATOM 1471 C C . ASN B 1 31 ? -10.188 -0.379 -8.961 1 73.06 31 ASN B C 1
ATOM 1473 O O . ASN B 1 31 ? -9.93 0.52 -8.156 1 73.06 31 ASN B O 1
ATOM 1477 N N . ASP B 1 32 ? -10.406 -1.634 -8.688 1 79.81 32 ASP B N 1
ATOM 1478 C CA . ASP B 1 32 ? -10.352 -1.969 -7.27 1 79.81 32 ASP B CA 1
ATOM 1479 C C . ASP B 1 32 ? -8.914 -2.018 -6.766 1 79.81 32 ASP B C 1
ATOM 1481 O O . ASP B 1 32 ? -7.988 -2.277 -7.543 1 79.81 32 ASP B O 1
ATOM 1485 N N . ILE B 1 33 ? -8.805 -1.729 -5.48 1 85.31 33 ILE B N 1
ATOM 1486 C CA . ILE B 1 33 ? -7.5 -1.579 -4.852 1 85.31 33 ILE B CA 1
ATOM 1487 C C . ILE B 1 33 ? -7.336 -2.621 -3.746 1 85.31 33 ILE B C 1
ATOM 1489 O O . ILE B 1 33 ? -8.297 -2.943 -3.041 1 85.31 33 ILE B O 1
ATOM 1493 N N . ILE B 1 34 ? -6.137 -3.133 -3.678 1 85.88 34 ILE B N 1
ATOM 1494 C CA . ILE B 1 34 ? -5.82 -4.07 -2.605 1 85.88 34 ILE B CA 1
ATOM 1495 C C . ILE B 1 34 ? -4.688 -3.51 -1.748 1 85.88 34 ILE B C 1
ATOM 1497 O O . ILE B 1 34 ? -3.822 -2.787 -2.248 1 85.88 34 ILE B O 1
ATOM 1501 N N . SER B 1 35 ? -4.781 -3.74 -0.504 1 87.31 35 SER B N 1
ATOM 1502 C CA . SER B 1 35 ? -3.74 -3.346 0.44 1 87.31 35 SER B CA 1
ATOM 1503 C C . SER B 1 35 ? -3.516 -4.422 1.496 1 87.31 35 SER B C 1
ATOM 1505 O O . SER B 1 35 ? -4.398 -5.246 1.751 1 87.31 35 SER B O 1
ATOM 1507 N N . ALA B 1 36 ? -2.295 -4.461 1.906 1 84.69 36 ALA B N 1
ATOM 1508 C CA . ALA B 1 36 ? -1.937 -5.371 2.99 1 84.69 36 ALA B CA 1
ATOM 1509 C C . ALA B 1 36 ? -1.089 -4.66 4.043 1 84.69 36 ALA B C 1
ATOM 1511 O O . ALA B 1 36 ? -0.271 -3.799 3.713 1 84.69 36 ALA B O 1
ATOM 1512 N N . GLY B 1 37 ? -1.396 -4.953 5.316 1 75.38 37 GLY B N 1
ATOM 1513 C CA . GLY B 1 37 ? -0.77 -4.234 6.41 1 75.38 37 GLY B CA 1
ATOM 1514 C C . GLY B 1 37 ? 0.274 -5.055 7.145 1 75.38 37 GLY B C 1
ATOM 1515 O O . GLY B 1 37 ? 0.465 -6.234 6.848 1 75.38 37 GLY B O 1
ATOM 1516 N N . SER B 1 38 ? 0.838 -4.363 8.086 1 63.47 38 SER B N 1
ATOM 1517 C CA . SER B 1 38 ? 1.935 -4.926 8.867 1 63.47 38 SER B CA 1
ATOM 1518 C C . SER B 1 38 ? 1.424 -5.941 9.891 1 63.47 38 SER B C 1
ATOM 1520 O O . SER B 1 38 ? 2.191 -6.766 10.391 1 63.47 38 SER B O 1
ATOM 1522 N N . ALA B 1 39 ? 0.251 -5.871 10.289 1 60.91 39 ALA B N 1
ATOM 1523 C CA . ALA B 1 39 ? -0.288 -6.844 11.234 1 60.91 39 ALA B CA 1
ATOM 1524 C C . ALA B 1 39 ? -0.863 -8.055 10.508 1 60.91 39 ALA B C 1
ATOM 1526 O O . ALA B 1 39 ? -1.772 -8.719 11.016 1 60.91 39 ALA B O 1
ATOM 1527 N N . SER B 1 40 ? -0.411 -8.383 9.391 1 64.12 40 SER B N 1
ATOM 1528 C CA . SER B 1 40 ? -0.81 -9.555 8.617 1 64.12 40 SER B CA 1
ATOM 1529 C C . SER B 1 40 ? -2.27 -9.461 8.188 1 64.12 40 SER B C 1
ATOM 1531 O O . SER B 1 40 ? -3.004 -10.453 8.25 1 64.12 40 SER B O 1
ATOM 1533 N N . SER B 1 41 ? -2.748 -8.391 8.016 1 78.75 41 SER B N 1
ATOM 1534 C CA . SER B 1 41 ? -4.094 -8.195 7.484 1 78.75 41 SER B CA 1
ATOM 1535 C C . SER B 1 41 ? -4.047 -7.621 6.07 1 78.75 41 SER B C 1
ATOM 1537 O O . SER B 1 41 ? -3.049 -7.023 5.672 1 78.75 41 SER B O 1
ATOM 1539 N N . ALA B 1 42 ? -5.043 -8.016 5.402 1 84.69 42 ALA B N 1
ATOM 1540 C CA . ALA B 1 42 ? -5.227 -7.504 4.047 1 84.69 42 ALA B CA 1
ATOM 1541 C C . ALA B 1 42 ? -6.641 -6.957 3.857 1 84.69 42 ALA B C 1
ATOM 1543 O O . ALA B 1 42 ? -7.555 -7.309 4.609 1 84.69 42 ALA B O 1
ATOM 1544 N N . CYS B 1 43 ? -6.691 -6.035 2.898 1 84.94 43 CYS B N 1
ATOM 1545 C CA . CYS B 1 43 ? -8.016 -5.492 2.613 1 84.94 43 CYS B CA 1
ATOM 1546 C C . CYS B 1 43 ? -8.141 -5.098 1.146 1 84.94 43 CYS B C 1
ATOM 1548 O O . CYS B 1 43 ? -7.133 -4.875 0.472 1 84.94 43 CYS B O 1
ATOM 1550 N N . THR B 1 44 ? -9.258 -5.129 0.711 1 82.19 44 THR B N 1
ATOM 1551 C CA . THR B 1 44 ? -9.578 -4.684 -0.64 1 82.19 44 THR B CA 1
ATOM 1552 C C . THR B 1 44 ? -10.891 -3.914 -0.657 1 82.19 44 THR B C 1
ATOM 1554 O O . THR B 1 44 ? -11.836 -4.277 0.046 1 82.19 44 THR B O 1
ATOM 1557 N N . ALA B 1 45 ? -10.797 -2.75 -1.263 1 74.62 45 ALA B N 1
ATOM 1558 C CA . ALA B 1 45 ? -12.031 -2.012 -1.514 1 74.62 45 ALA B CA 1
ATOM 1559 C C . ALA B 1 45 ? -12.57 -2.297 -2.914 1 74.62 45 ALA B C 1
ATOM 1561 O O . ALA B 1 45 ? -12.094 -1.718 -3.896 1 74.62 45 ALA B O 1
ATOM 1562 N N . GLY B 1 46 ? -13.422 -3.195 -3.076 1 65.88 46 GLY B N 1
ATOM 1563 C CA . GLY B 1 46 ? -14.039 -3.607 -4.328 1 65.88 46 GLY B CA 1
ATOM 1564 C C . GLY B 1 46 ? -15.258 -2.791 -4.691 1 65.88 46 GLY B C 1
ATOM 1565 O O . GLY B 1 46 ? -15.859 -2.143 -3.83 1 65.88 46 GLY B O 1
ATOM 1566 N N . GLY B 1 47 ? -15.57 -2.785 -6.332 1 62.28 47 GLY B N 1
ATOM 1567 C CA . GLY B 1 47 ? -16.484 -2.246 -7.324 1 62.28 47 GLY B CA 1
ATOM 1568 C C . GLY B 1 47 ? -17.531 -1.317 -6.734 1 62.28 47 GLY B C 1
ATOM 1569 O O . GLY B 1 47 ? -17.922 -0.329 -7.363 1 62.28 47 GLY B O 1
ATOM 1570 N N . ARG B 1 48 ? -18 -1.384 -5.578 1 66.81 48 ARG B N 1
ATOM 1571 C CA . ARG B 1 48 ? -19.062 -0.535 -5.082 1 66.81 48 ARG B CA 1
ATOM 1572 C C . ARG B 1 48 ? -18.703 0.067 -3.727 1 66.81 48 ARG B C 1
ATOM 1574 O O . ARG B 1 48 ? -19.594 0.366 -2.92 1 66.81 48 ARG B O 1
ATOM 1581 N N . GLY B 1 49 ? -17.344 0.047 -3.518 1 76.44 49 GLY B N 1
ATOM 1582 C CA . GLY B 1 49 ? -16.922 0.694 -2.287 1 76.44 49 GLY B CA 1
ATOM 1583 C C . GLY B 1 49 ? -16.969 -0.225 -1.082 1 76.44 49 GLY B C 1
ATOM 1584 O O . GLY B 1 49 ? -16.688 0.2 0.041 1 76.44 49 GLY B O 1
ATOM 1585 N N . GLN B 1 50 ? -17.328 -1.447 -1.216 1 83.81 50 GLN B N 1
ATOM 1586 C CA . GLN B 1 50 ? -17.344 -2.369 -0.085 1 83.81 50 GLN B CA 1
ATOM 1587 C C . GLN B 1 50 ? -15.922 -2.779 0.3 1 83.81 50 GLN B C 1
ATOM 1589 O O . GLN B 1 50 ? -15.164 -3.281 -0.536 1 83.81 50 GLN B O 1
ATOM 1594 N N . LEU B 1 51 ? -15.648 -2.553 1.551 1 88.94 51 LEU B N 1
ATOM 1595 C CA . LEU B 1 51 ? -14.344 -2.961 2.064 1 88.94 51 LEU B CA 1
ATOM 1596 C C . LEU B 1 51 ? -14.391 -4.391 2.592 1 88.94 51 LEU B C 1
ATOM 1598 O O . LEU B 1 51 ? -15.211 -4.711 3.453 1 88.94 51 LEU B O 1
ATOM 1602 N N . TYR B 1 52 ? -13.562 -5.246 2.053 1 87.94 52 TYR B N 1
ATOM 1603 C CA . TYR B 1 52 ? -13.32 -6.594 2.559 1 87.94 52 TYR B CA 1
ATOM 1604 C C . TYR B 1 52 ? -11.992 -6.664 3.307 1 87.94 52 TYR B C 1
ATOM 1606 O O . TYR B 1 52 ? -11.008 -6.051 2.891 1 87.94 52 TYR B O 1
ATOM 1614 N N . MET B 1 53 ? -11.992 -7.398 4.383 1 88.44 53 MET B N 1
ATOM 1615 C CA . MET B 1 53 ? -10.742 -7.629 5.105 1 88.44 53 MET B CA 1
ATOM 1616 C C . MET B 1 53 ? -10.586 -9.102 5.461 1 88.44 53 MET B C 1
ATOM 1618 O O . MET B 1 53 ? -11.578 -9.82 5.594 1 88.44 53 MET B O 1
ATOM 1622 N N . TRP B 1 54 ? -9.367 -9.508 5.621 1 88.56 54 TRP B N 1
ATOM 1623 C CA . TRP B 1 54 ? -9.031 -10.844 6.094 1 88.56 54 TRP B CA 1
ATOM 1624 C C . TRP B 1 54 ? -7.664 -10.852 6.773 1 88.56 54 TRP B C 1
ATOM 1626 O O . TRP B 1 54 ? -6.941 -9.852 6.738 1 88.56 54 TRP B O 1
ATOM 1636 N N . GLY B 1 55 ? -7.367 -12 7.484 1 86.38 55 GLY B N 1
ATOM 1637 C CA . GLY B 1 55 ? -6.16 -12.086 8.297 1 86.38 55 GLY B CA 1
ATOM 1638 C C . GLY B 1 55 ? -6.375 -11.641 9.727 1 86.38 55 GLY B C 1
ATOM 1639 O O . GLY B 1 55 ? -7.43 -11.898 10.312 1 86.38 55 GLY B O 1
ATOM 1640 N N . LYS B 1 56 ? -5.262 -11.039 10.297 1 81.81 56 LYS B N 1
ATOM 1641 C CA . LYS B 1 56 ? -5.344 -10.523 11.656 1 81.81 56 LYS B CA 1
ATOM 1642 C C . LYS B 1 56 ? -5.969 -9.125 11.672 1 81.81 56 LYS B C 1
ATOM 1644 O O . LYS B 1 56 ? -5.258 -8.125 11.664 1 81.81 56 LYS B O 1
ATOM 1649 N N . VAL B 1 57 ? -7.238 -9.055 11.789 1 78.19 57 VAL B N 1
ATOM 1650 C CA . VAL B 1 57 ? -7.969 -7.801 11.633 1 78.19 57 VAL B CA 1
ATOM 1651 C C . VAL B 1 57 ? -8.125 -7.125 13 1 78.19 57 VAL B C 1
ATOM 1653 O O . VAL B 1 57 ? -8.344 -5.914 13.078 1 78.19 57 VAL B O 1
ATOM 1656 N N . LYS B 1 58 ? -7.98 -7.883 14.047 1 75.94 58 LYS B N 1
ATOM 1657 C CA . LYS B 1 58 ? -8.031 -7.355 15.414 1 75.94 58 LYS B CA 1
ATOM 1658 C C . LYS B 1 58 ? -6.832 -7.828 16.234 1 75.94 58 LYS B C 1
ATOM 1660 O O . LYS B 1 58 ? -6.184 -8.812 15.875 1 75.94 58 LYS B O 1
ATOM 1665 N N . ASN B 1 59 ? -6.551 -7.07 17.25 1 74.31 59 ASN B N 1
ATOM 1666 C CA . ASN B 1 59 ? -5.422 -7.422 18.094 1 74.31 59 ASN B CA 1
ATOM 1667 C C . ASN B 1 59 ? -5.648 -8.758 18.812 1 74.31 59 ASN B C 1
ATOM 1669 O O . ASN B 1 59 ? -4.695 -9.484 19.094 1 74.31 59 ASN B O 1
ATOM 1673 N N . SER B 1 60 ? -6.898 -8.867 19.141 1 74.44 60 SER B N 1
ATOM 1674 C CA . SER B 1 60 ? -7.238 -10.109 19.812 1 74.44 60 SER B CA 1
ATOM 1675 C C . SER B 1 60 ? -8.281 -10.898 19.031 1 74.44 60 SER B C 1
ATOM 1677 O O . SER B 1 60 ? -9.047 -10.328 18.25 1 74.44 60 SER B O 1
ATOM 1679 N N . GLY B 1 61 ? -8.242 -12.266 19.109 1 75.31 61 GLY B N 1
ATOM 1680 C CA . GLY B 1 61 ? -9.219 -13.133 18.453 1 75.31 61 GLY B CA 1
ATOM 1681 C C . GLY B 1 61 ? -8.648 -13.898 17.281 1 75.31 61 GLY B C 1
ATOM 1682 O O . GLY B 1 61 ? -7.441 -13.852 17.031 1 75.31 61 GLY B O 1
ATOM 1683 N N . ASP B 1 62 ? -9.531 -14.562 16.594 1 75.69 62 ASP B N 1
ATOM 1684 C CA . ASP B 1 62 ? -9.125 -15.469 15.523 1 75.69 62 ASP B CA 1
ATOM 1685 C C . ASP B 1 62 ? -8.844 -14.695 14.234 1 75.69 62 ASP B C 1
ATOM 1687 O O . ASP B 1 62 ? -9.43 -13.633 14 1 75.69 62 ASP B O 1
ATOM 1691 N N . GLU B 1 63 ? -7.945 -15.172 13.477 1 83.31 63 GLU B N 1
ATOM 1692 C CA . GLU B 1 63 ? -7.656 -14.648 12.141 1 83.31 63 GLU B CA 1
ATOM 1693 C C . GLU B 1 63 ? -8.75 -15.023 11.148 1 83.31 63 GLU B C 1
ATOM 1695 O O . GLU B 1 63 ? -9.281 -16.141 11.203 1 83.31 63 GLU B O 1
ATOM 1700 N N . TRP B 1 64 ? -9.172 -14.078 10.398 1 86.56 64 TRP B N 1
ATOM 1701 C CA . TRP B 1 64 ? -10.125 -14.344 9.32 1 86.56 64 TRP B CA 1
ATOM 1702 C C . TRP B 1 64 ? -9.438 -15 8.133 1 86.56 64 TRP B C 1
ATOM 1704 O O . TRP B 1 64 ? -8.594 -14.383 7.48 1 86.56 64 TRP B O 1
ATOM 1714 N N . MET B 1 65 ? -9.812 -16.188 7.816 1 86.06 65 MET B N 1
ATOM 1715 C CA . MET B 1 65 ? -9.086 -16.984 6.824 1 86.06 65 MET B CA 1
ATOM 1716 C C . MET B 1 65 ? -9.547 -16.641 5.414 1 86.06 65 MET B C 1
ATOM 1718 O O . MET B 1 65 ? -8.945 -17.094 4.434 1 86.06 65 MET B O 1
ATOM 1722 N N . TYR B 1 66 ? -10.609 -15.883 5.293 1 84.94 66 TYR B N 1
ATOM 1723 C CA . TYR B 1 66 ? -11.094 -15.43 3.998 1 84.94 66 TYR B CA 1
ATOM 1724 C C . TYR B 1 66 ? -11.688 -14.023 4.102 1 84.94 66 TYR B C 1
ATOM 1726 O O . TYR B 1 66 ? -12.078 -13.594 5.188 1 84.94 66 TYR B O 1
ATOM 1734 N N . PRO B 1 67 ? -11.711 -13.359 2.955 1 85.5 67 PRO B N 1
ATOM 1735 C CA . PRO B 1 67 ? -12.219 -11.984 2.986 1 85.5 67 PRO B CA 1
ATOM 1736 C C . PRO B 1 67 ? -13.68 -11.906 3.426 1 85.5 67 PRO B C 1
ATOM 1738 O O . PRO B 1 67 ? -14.508 -12.695 2.971 1 85.5 67 PRO B O 1
ATOM 1741 N N . LYS B 1 68 ? -13.875 -10.961 4.309 1 86.94 68 LYS B N 1
ATOM 1742 C CA . LYS B 1 68 ? -15.219 -10.664 4.773 1 86.94 68 LYS B CA 1
ATOM 1743 C C . LYS B 1 68 ? -15.523 -9.172 4.656 1 86.94 68 LYS B C 1
ATOM 1745 O O . LYS B 1 68 ? -14.641 -8.336 4.859 1 86.94 68 LYS B O 1
ATOM 1750 N N . PRO B 1 69 ? -16.812 -8.891 4.281 1 87.12 69 PRO B N 1
ATOM 1751 C CA . PRO B 1 69 ? -17.172 -7.469 4.266 1 87.12 69 PRO B CA 1
ATOM 1752 C C . PRO B 1 69 ? -17.141 -6.84 5.656 1 87.12 69 PRO B C 1
ATOM 1754 O O . PRO B 1 69 ? -17.703 -7.398 6.602 1 87.12 69 PRO B O 1
ATOM 1757 N N . VAL B 1 70 ? -16.516 -5.676 5.805 1 87.25 70 VAL B N 1
ATOM 1758 C CA . VAL B 1 70 ? -16.344 -5.098 7.133 1 87.25 70 VAL B CA 1
ATOM 1759 C C . VAL B 1 70 ? -16.922 -3.691 7.168 1 87.25 70 VAL B C 1
ATOM 1761 O O . VAL B 1 70 ? -17.328 -3.205 8.234 1 87.25 70 VAL B O 1
ATOM 1764 N N . MET B 1 71 ? -16.906 -3.012 6.105 1 89.31 71 MET B N 1
ATOM 1765 C CA . MET B 1 71 ? -17.281 -1.602 6.102 1 89.31 71 MET B CA 1
ATOM 1766 C C . MET B 1 71 ? -17.766 -1.17 4.723 1 89.31 71 MET B C 1
ATOM 1768 O O . MET B 1 71 ? -17.203 -1.577 3.707 1 89.31 71 MET B O 1
ATOM 1772 N N . ASP B 1 72 ? -18.859 -0.392 4.77 1 89.31 72 ASP B N 1
ATOM 1773 C CA . ASP B 1 72 ? -19.375 0.192 3.535 1 89.31 72 ASP B CA 1
ATOM 1774 C C . ASP B 1 72 ? -18.781 1.583 3.299 1 89.31 72 ASP B C 1
ATOM 1776 O O . ASP B 1 72 ? -19.047 2.512 4.066 1 89.31 72 ASP B O 1
ATOM 1780 N N . LEU B 1 73 ? -17.922 1.646 2.271 1 88.62 73 LEU B N 1
ATOM 1781 C CA . LEU B 1 73 ? -17.312 2.91 1.887 1 88.62 73 LEU B CA 1
ATOM 1782 C C . LEU B 1 73 ? -17.922 3.447 0.599 1 88.62 73 LEU B C 1
ATOM 1784 O O . LEU B 1 73 ? -17.312 4.273 -0.087 1 88.62 73 LEU B O 1
ATOM 1788 N N . SER B 1 74 ? -19.062 2.967 0.175 1 86.5 74 SER B N 1
ATOM 1789 C CA . SER B 1 74 ? -19.672 3.246 -1.118 1 86.5 74 SER B CA 1
ATOM 1790 C C . SER B 1 74 ? -19.969 4.734 -1.281 1 86.5 74 SER B C 1
ATOM 1792 O O . SER B 1 74 ? -20.094 5.227 -2.404 1 86.5 74 SER B O 1
ATOM 1794 N N . GLY B 1 75 ? -20.016 5.477 -0.356 1 86.38 75 GLY B N 1
ATOM 1795 C CA . GLY B 1 75 ? -20.25 6.906 -0.471 1 86.38 75 GLY B CA 1
ATOM 1796 C C . GLY B 1 75 ? -19.016 7.676 -0.903 1 86.38 75 GLY B C 1
ATOM 1797 O O . GLY B 1 75 ? -19.094 8.875 -1.186 1 86.38 75 GLY B O 1
ATOM 1798 N N . TRP B 1 76 ? -17.906 6.938 -1.037 1 88.19 76 TRP B N 1
ATOM 1799 C CA . TRP B 1 76 ? -16.625 7.551 -1.414 1 88.19 76 TRP B CA 1
ATOM 1800 C C . TRP B 1 76 ? -16.141 6.996 -2.746 1 88.19 76 TRP B C 1
ATOM 1802 O O . TRP B 1 76 ? -16.25 5.797 -3.008 1 88.19 76 TRP B O 1
ATOM 1812 N N . ASN B 1 77 ? -15.672 7.84 -3.59 1 89.81 77 ASN B N 1
ATOM 1813 C CA . ASN B 1 77 ? -14.914 7.391 -4.754 1 89.81 77 ASN B CA 1
ATOM 1814 C C . ASN B 1 77 ? -13.445 7.152 -4.41 1 89.81 77 ASN B C 1
ATOM 1816 O O . ASN B 1 77 ? -12.633 8.078 -4.48 1 89.81 77 ASN B O 1
ATOM 1820 N N . ILE B 1 78 ? -13.133 5.902 -4.18 1 89.88 78 ILE B N 1
ATOM 1821 C CA . ILE B 1 78 ? -11.828 5.543 -3.654 1 89.88 78 ILE B CA 1
ATOM 1822 C C . ILE B 1 78 ? -10.805 5.496 -4.789 1 89.88 78 ILE B C 1
ATOM 1824 O O . ILE B 1 78 ? -11.031 4.848 -5.812 1 89.88 78 ILE B O 1
ATOM 1828 N N . ARG B 1 79 ? -9.695 6.121 -4.625 1 88.38 79 ARG B N 1
ATOM 1829 C CA . ARG B 1 79 ? -8.641 6.188 -5.629 1 88.38 79 ARG B CA 1
ATOM 1830 C C . ARG B 1 79 ? -7.438 5.352 -5.215 1 88.38 79 ARG B C 1
ATOM 1832 O O . ARG B 1 79 ? -6.785 4.727 -6.055 1 88.38 79 ARG B O 1
ATOM 1839 N N . CYS B 1 80 ? -7.109 5.43 -3.986 1 90.06 80 CYS B N 1
ATOM 1840 C CA . CYS B 1 80 ? -5.977 4.695 -3.436 1 90.06 80 CYS B CA 1
ATOM 1841 C C . CYS B 1 80 ? -6.207 4.355 -1.967 1 90.06 80 CYS B C 1
ATOM 1843 O O . CYS B 1 80 ? -7 5.016 -1.291 1 90.06 80 CYS B O 1
ATOM 1845 N N . MET B 1 81 ? -5.516 3.35 -1.538 1 91.44 81 MET B N 1
ATOM 1846 C CA . MET B 1 81 ? -5.676 2.859 -0.172 1 91.44 81 MET B CA 1
ATOM 1847 C C . MET B 1 81 ? -4.398 2.178 0.312 1 91.44 81 MET B C 1
ATOM 1849 O O . MET B 1 81 ? -3.732 1.481 -0.456 1 91.44 81 MET B O 1
ATOM 1853 N N . ALA B 1 82 ? -4.125 2.34 1.509 1 91.62 82 ALA B N 1
ATOM 1854 C CA . ALA B 1 82 ? -3.018 1.653 2.166 1 91.62 82 ALA B CA 1
ATOM 1855 C C . ALA B 1 82 ? -3.377 1.282 3.602 1 91.62 82 ALA B C 1
ATOM 1857 O O . ALA B 1 82 ? -4.172 1.97 4.246 1 91.62 82 ALA B O 1
ATOM 1858 N N . SER B 1 83 ? -2.758 0.194 4.039 1 89.56 83 SER B N 1
ATOM 1859 C CA . SER B 1 83 ? -2.971 -0.29 5.398 1 89.56 83 SER B CA 1
ATOM 1860 C C . SER B 1 83 ? -1.648 -0.471 6.137 1 89.56 83 SER B C 1
ATOM 1862 O O . SER B 1 83 ? -0.681 -0.982 5.566 1 89.56 83 SER B O 1
ATOM 1864 N N . GLY B 1 84 ? -1.647 -0.008 7.348 1 87.44 84 GLY B N 1
ATOM 1865 C CA . GLY B 1 84 ? -0.503 -0.234 8.219 1 87.44 84 GLY B CA 1
ATOM 1866 C C . GLY B 1 84 ? -0.735 -1.336 9.234 1 87.44 84 GLY B C 1
ATOM 1867 O O . GLY B 1 84 ? -1.289 -2.387 8.906 1 87.44 84 GLY B O 1
ATOM 1868 N N . ASN B 1 85 ? -0.145 -1.155 10.445 1 81.75 85 ASN B N 1
ATOM 1869 C CA . ASN B 1 85 ? -0.341 -2.156 11.484 1 81.75 85 ASN B CA 1
ATOM 1870 C C . ASN B 1 85 ? -1.812 -2.283 11.875 1 81.75 85 ASN B C 1
ATOM 1872 O O . ASN B 1 85 ? -2.371 -3.381 11.852 1 81.75 85 ASN B O 1
ATOM 1876 N N . MET B 1 86 ? -2.471 -1.246 12.258 1 85.06 86 MET B N 1
ATOM 1877 C CA . MET B 1 86 ? -3.883 -1.299 12.617 1 85.06 86 MET B CA 1
ATOM 1878 C C . MET B 1 86 ? -4.605 -0.031 12.18 1 85.06 86 MET B C 1
ATOM 1880 O O . MET B 1 86 ? -5.527 0.43 12.852 1 85.06 86 MET B O 1
ATOM 1884 N N . HIS B 1 87 ? -4.086 0.532 11.094 1 90.19 87 HIS B N 1
ATOM 1885 C CA . HIS B 1 87 ? -4.715 1.744 10.586 1 90.19 87 HIS B CA 1
ATOM 1886 C C . HIS B 1 87 ? -4.758 1.743 9.055 1 90.19 87 HIS B C 1
ATOM 1888 O O . HIS B 1 87 ? -3.986 1.031 8.414 1 90.19 87 HIS B O 1
ATOM 1894 N N . HIS B 1 88 ? -5.695 2.543 8.547 1 91.75 88 HIS B N 1
ATOM 1895 C CA . HIS B 1 88 ? -5.969 2.629 7.117 1 91.75 88 HIS B CA 1
ATOM 1896 C C . HIS B 1 88 ? -6.059 4.082 6.66 1 91.75 88 HIS B C 1
ATOM 1898 O O . HIS B 1 88 ? -6.625 4.922 7.363 1 91.75 88 HIS B O 1
ATOM 1904 N N . THR B 1 89 ? -5.465 4.344 5.59 1 93.81 89 THR B N 1
ATOM 1905 C CA . THR B 1 89 ? -5.555 5.648 4.941 1 93.81 89 THR B CA 1
ATOM 1906 C C . THR B 1 89 ? -6.043 5.504 3.504 1 93.81 89 THR B C 1
ATOM 1908 O O . THR B 1 89 ? -5.602 4.609 2.779 1 93.81 89 THR B O 1
ATOM 1911 N N . VAL B 1 90 ? -7.02 6.363 3.107 1 93.38 90 VAL B N 1
ATOM 1912 C CA . VAL B 1 90 ? -7.66 6.254 1.802 1 93.38 90 VAL B CA 1
ATOM 1913 C C . VAL B 1 90 ? -7.738 7.633 1.148 1 93.38 90 VAL B C 1
ATOM 1915 O O . VAL B 1 90 ? -8.102 8.617 1.801 1 93.38 90 VAL B O 1
ATOM 1918 N N . GLY B 1 91 ? -7.238 7.727 -0.077 1 93.19 91 GLY B N 1
ATOM 1919 C CA . GLY B 1 91 ? -7.582 8.867 -0.914 1 93.19 91 GLY B CA 1
ATOM 1920 C C . GLY B 1 91 ? -8.891 8.68 -1.66 1 93.19 91 GLY B C 1
ATOM 1921 O O . GLY B 1 91 ? -9.039 7.738 -2.439 1 93.19 91 GLY B O 1
ATOM 1922 N N . ALA B 1 92 ? -9.836 9.5 -1.418 1 92.44 92 ALA B N 1
ATOM 1923 C CA . ALA B 1 92 ? -11.164 9.406 -2.016 1 92.44 92 ALA B CA 1
ATOM 1924 C C . ALA B 1 92 ? -11.727 10.797 -2.32 1 92.44 92 ALA B C 1
ATOM 1926 O O . ALA B 1 92 ? -11.656 11.695 -1.483 1 92.44 92 ALA B O 1
ATOM 1927 N N . ASP B 1 93 ? -12.281 10.914 -3.594 1 91.56 93 ASP B N 1
ATOM 1928 C CA . ASP B 1 93 ? -12.766 12.219 -4.02 1 91.56 93 ASP B CA 1
ATOM 1929 C C . ASP B 1 93 ? -11.688 13.289 -3.865 1 91.56 93 ASP B C 1
ATOM 1931 O O . ASP B 1 93 ? -10.57 13.125 -4.367 1 91.56 93 ASP B O 1
ATOM 1935 N N . ASP B 1 94 ? -11.938 14.438 -3.311 1 92.62 94 ASP B N 1
ATOM 1936 C CA . ASP B 1 94 ? -10.953 15.469 -2.994 1 92.62 94 ASP B CA 1
ATOM 1937 C C . ASP B 1 94 ? -10.672 15.508 -1.494 1 92.62 94 ASP B C 1
ATOM 1939 O O . ASP B 1 94 ? -10.656 16.594 -0.892 1 92.62 94 ASP B O 1
ATOM 1943 N N . SER B 1 95 ? -10.523 14.25 -0.949 1 93.12 95 SER B N 1
ATOM 1944 C CA . SER B 1 95 ? -10.297 14.133 0.488 1 93.12 95 SER B CA 1
ATOM 1945 C C . SER B 1 95 ? -9.359 12.977 0.809 1 93.12 95 SER B C 1
ATOM 1947 O O . SER B 1 95 ? -9.086 12.133 -0.051 1 93.12 95 SER B O 1
ATOM 1949 N N . CYS B 1 96 ? -8.867 13.102 1.96 1 95.06 96 CYS B N 1
ATOM 1950 C CA . CYS B 1 96 ? -8.188 11.984 2.6 1 95.06 96 CYS B CA 1
ATOM 1951 C C . CYS B 1 96 ? -8.961 11.492 3.812 1 95.06 96 CYS B C 1
ATOM 1953 O O . CYS B 1 96 ? -9.375 12.289 4.656 1 95.06 96 CYS B O 1
ATOM 1955 N N . ILE B 1 97 ? -9.227 10.219 3.863 1 95.62 97 ILE B N 1
ATOM 1956 C CA . ILE B 1 97 ? -9.883 9.664 5.043 1 95.62 97 ILE B CA 1
ATOM 1957 C C . ILE B 1 97 ? 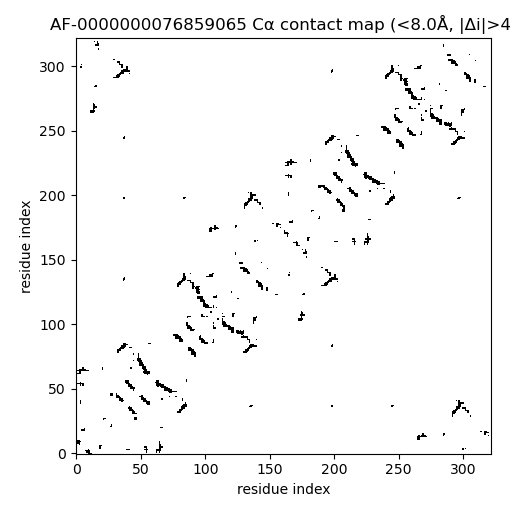-8.969 8.633 5.703 1 95.62 97 ILE B C 1
ATOM 1959 O O . ILE B 1 97 ? -8.133 8.016 5.035 1 95.62 97 ILE B O 1
ATOM 1963 N N . SER B 1 98 ? -9.133 8.508 6.961 1 95.62 98 SER B N 1
ATOM 1964 C CA . SER B 1 98 ? -8.352 7.531 7.719 1 95.62 98 SER B CA 1
ATOM 1965 C C . SER B 1 98 ? -9.156 6.977 8.891 1 95.62 98 SER B C 1
ATOM 1967 O O . SER B 1 98 ? -10.156 7.57 9.305 1 95.62 98 SER B O 1
ATOM 1969 N N . TRP B 1 99 ? -8.797 5.816 9.328 1 93.69 99 TRP B N 1
ATOM 1970 C CA . TRP B 1 99 ? -9.383 5.199 10.516 1 93.69 99 TRP B CA 1
ATOM 1971 C C . TRP B 1 99 ? -8.484 4.09 11.047 1 93.69 99 TRP B C 1
ATOM 1973 O O . TRP B 1 99 ? -7.504 3.713 10.398 1 93.69 99 TRP B O 1
ATOM 1983 N N . GLY B 1 100 ? -8.875 3.596 12.25 1 91.38 100 GLY B N 1
ATOM 1984 C CA . GLY B 1 100 ? -8.133 2.523 12.891 1 91.38 100 GLY B CA 1
ATOM 1985 C C . GLY B 1 100 ? -7.438 2.957 14.164 1 91.38 100 GLY B C 1
ATOM 1986 O O . GLY B 1 100 ? -7.828 3.947 14.789 1 91.38 100 GLY B O 1
ATOM 1987 N N . HIS B 1 101 ? -6.488 2.072 14.547 1 89.69 101 HIS B N 1
ATOM 1988 C CA . HIS B 1 101 ? -5.723 2.34 15.758 1 89.69 101 HIS B CA 1
ATOM 1989 C C . HIS B 1 101 ? -4.516 3.227 15.461 1 89.69 101 HIS B C 1
ATOM 1991 O O . HIS B 1 101 ? -3.809 3.012 14.477 1 89.69 101 HIS B O 1
ATOM 1997 N N . SER B 1 102 ? -4.355 4.289 16.25 1 88.25 102 SER B N 1
ATOM 1998 C CA . SER B 1 102 ? -3.24 5.219 16.094 1 88.25 102 SER B CA 1
ATOM 1999 C C . SER B 1 102 ? -2.613 5.551 17.453 1 88.25 102 SER B C 1
ATOM 2001 O O . SER B 1 102 ? -3.314 5.914 18.391 1 88.25 102 SER B O 1
ATOM 2003 N N . GLU B 1 103 ? -1.331 5.355 17.547 1 86.12 103 GLU B N 1
ATOM 2004 C CA . GLU B 1 103 ? -0.596 5.68 18.766 1 86.12 103 GLU B CA 1
ATOM 2005 C C . GLU B 1 103 ? 0.357 6.848 18.531 1 86.12 103 GL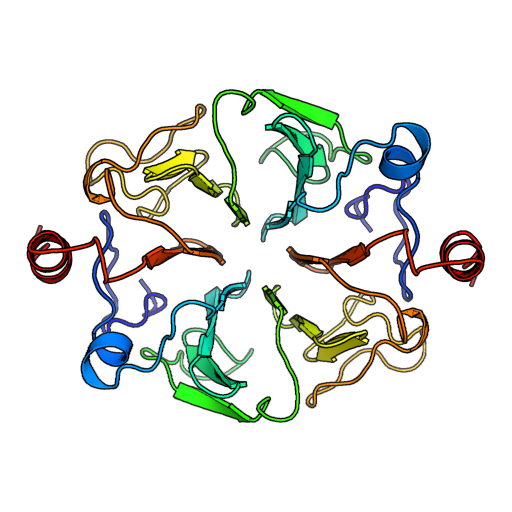U B C 1
ATOM 2007 O O . GLU B 1 103 ? 0.646 7.605 19.469 1 86.12 103 GLU B O 1
ATOM 2012 N N . TYR B 1 104 ? 0.767 7.031 17.312 1 84.19 104 TYR B N 1
ATOM 2013 C CA . TYR B 1 104 ? 1.841 7.984 17.047 1 84.19 104 TYR B CA 1
ATOM 2014 C C . TYR B 1 104 ? 1.417 9 15.992 1 84.19 104 TYR B C 1
ATOM 2016 O O . TYR B 1 104 ? 2.262 9.594 15.312 1 84.19 104 TYR B O 1
ATOM 2024 N N . GLY B 1 105 ? 0.043 9.156 15.766 1 89 105 GLY B N 1
ATOM 2025 C CA . GLY B 1 105 ? -0.457 10.195 14.875 1 89 105 GLY B CA 1
ATOM 2026 C C . GLY B 1 105 ? -0.752 9.688 13.477 1 89 105 GLY B C 1
ATOM 2027 O O . GLY B 1 105 ? -0.967 10.477 12.555 1 89 105 GLY B O 1
ATOM 2028 N N . GLU B 1 106 ? -0.803 8.43 13.281 1 89.75 106 GLU B N 1
ATOM 2029 C CA . GLU B 1 106 ? -0.948 7.805 11.969 1 89.75 106 GLU B CA 1
ATOM 2030 C C . GLU B 1 106 ? -2.203 8.305 11.258 1 89.75 106 GLU B C 1
ATOM 2032 O O . GLU B 1 106 ? -2.264 8.312 10.023 1 89.75 106 GLU B O 1
ATOM 2037 N N . LEU B 1 107 ? -3.193 8.742 12.016 1 93.81 107 LEU B N 1
ATOM 2038 C CA . LEU B 1 107 ? -4.465 9.094 11.391 1 93.81 107 LEU B CA 1
ATOM 2039 C C . LEU B 1 107 ? -4.5 10.57 11.023 1 93.81 107 LEU B C 1
ATOM 2041 O O . LEU B 1 107 ? -5.363 11.008 10.25 1 93.81 107 LEU B O 1
ATOM 2045 N N . GLY B 1 108 ? -3.648 11.391 11.594 1 92.44 108 GLY B N 1
ATOM 2046 C CA . GLY B 1 108 ? -3.488 12.773 11.172 1 92.44 108 GLY B CA 1
ATOM 2047 C C . GLY B 1 108 ? -4.527 13.703 11.766 1 92.44 108 GLY B C 1
ATOM 2048 O O . GLY B 1 108 ? -4.789 14.781 11.227 1 92.44 108 GLY B O 1
ATOM 2049 N N . TYR B 1 109 ? -5.191 13.289 12.82 1 91.31 109 TYR B N 1
ATOM 2050 C CA . TYR B 1 109 ? -6.289 14.07 13.391 1 91.31 109 TYR B CA 1
ATOM 2051 C C . TYR B 1 109 ? -5.766 15.148 14.328 1 91.31 109 TYR B C 1
ATOM 2053 O O . TYR B 1 109 ? -6.512 16.031 14.742 1 91.31 109 TYR B O 1
ATOM 2061 N N . GLY B 1 110 ? -4.555 15.125 14.656 1 86.62 110 GLY B N 1
ATOM 2062 C CA . GLY B 1 110 ? -4.027 16.016 15.672 1 86.62 110 GLY B CA 1
ATOM 2063 C C . GLY B 1 110 ? -3.795 15.344 17.016 1 86.62 110 GLY B C 1
ATOM 2064 O O . GLY B 1 110 ? -3.773 14.109 17.094 1 86.62 110 GLY B O 1
ATOM 2065 N N . LEU B 1 111 ? -3.5 16.125 18.016 1 79.75 111 LEU B N 1
ATOM 2066 C CA . LEU B 1 111 ? -3.068 15.633 19.328 1 79.75 111 LEU B CA 1
ATOM 2067 C C . LEU B 1 111 ? -4.254 15.094 20.125 1 79.75 111 LEU B C 1
ATOM 2069 O O . LEU B 1 111 ? -4.082 14.234 20.984 1 79.75 111 LEU B O 1
ATOM 2073 N N . THR B 1 112 ? -5.426 15.484 19.797 1 76.12 112 THR B N 1
ATOM 2074 C CA . THR B 1 112 ? -6.562 15.211 20.656 1 76.12 112 THR B CA 1
ATOM 2075 C C . THR B 1 112 ? -7.195 13.867 20.328 1 76.12 112 THR B C 1
ATOM 2077 O O . THR B 1 112 ? -7.664 13.156 21.219 1 76.12 112 THR B O 1
ATOM 2080 N N . GLN B 1 113 ? -7.332 13.602 19.109 1 75 113 GLN B N 1
ATOM 2081 C CA . GLN B 1 113 ? -7.922 12.336 18.688 1 75 113 GLN B CA 1
ATOM 2082 C C . GLN B 1 113 ? -6.883 11.438 18.031 1 75 113 GLN B C 1
ATOM 2084 O O . GLN B 1 113 ? -6.441 11.711 16.906 1 75 113 GLN B O 1
ATOM 2089 N N . LYS B 1 114 ? -6.699 10.266 18.734 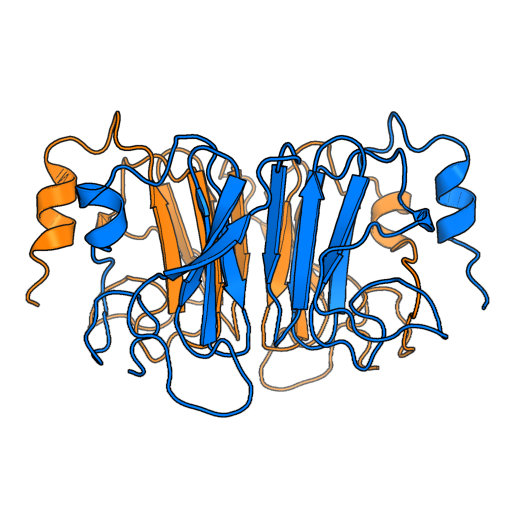1 83.12 114 LYS B N 1
ATOM 2090 C CA . LYS B 1 114 ? -5.605 9.438 18.234 1 83.12 114 LYS B CA 1
ATOM 2091 C C . LYS B 1 114 ? -6.121 8.312 17.344 1 83.12 114 LYS B C 1
ATOM 2093 O O . LYS B 1 114 ? -5.551 8.039 16.297 1 83.12 114 LYS B O 1
ATOM 2098 N N . SER B 1 115 ? -7.266 7.699 17.812 1 90.88 115 SER B N 1
ATOM 2099 C CA . SER B 1 115 ? -7.785 6.555 17.078 1 90.88 115 SER B CA 1
ATOM 2100 C C . SER B 1 115 ? -9.25 6.754 16.703 1 90.88 115 SER B C 1
ATOM 2102 O O . SER B 1 115 ? -9.93 7.621 17.266 1 90.88 115 SER B O 1
ATOM 2104 N N . SER B 1 116 ? -9.703 6.125 15.688 1 93.56 116 SER B N 1
ATOM 2105 C CA . SER B 1 116 ? -11.094 6.148 15.258 1 93.56 116 SER B CA 1
ATOM 2106 C C . SER B 1 116 ? -11.508 4.816 14.633 1 93.56 116 SER B C 1
ATOM 2108 O O . SER B 1 116 ? -10.812 4.293 13.766 1 93.56 116 SER B O 1
ATOM 2110 N N . VAL B 1 117 ? -12.648 4.316 15.039 1 89.75 117 VAL B N 1
ATOM 2111 C CA . VAL B 1 117 ? -13.156 3.072 14.469 1 89.75 117 VAL B CA 1
ATOM 2112 C C . VAL B 1 117 ? -13.781 3.342 13.102 1 89.75 117 VAL B C 1
ATOM 2114 O O . VAL B 1 117 ? -13.742 2.484 12.219 1 89.75 117 VAL B O 1
ATOM 2117 N N . ASN B 1 118 ? -14.352 4.512 12.961 1 92.81 118 ASN B N 1
ATOM 2118 C CA . ASN B 1 118 ? -14.977 4.891 11.695 1 92.81 118 ASN B CA 1
ATOM 2119 C C . ASN B 1 118 ? -14.062 5.781 10.859 1 92.81 118 ASN B C 1
ATOM 2121 O O . ASN B 1 118 ? -13.328 6.609 11.406 1 92.81 118 ASN B O 1
ATOM 2125 N N . PRO B 1 119 ? -14.227 5.59 9.586 1 92.81 119 PRO B N 1
ATOM 2126 C CA . PRO B 1 119 ? -13.453 6.492 8.727 1 92.81 119 PRO B CA 1
ATOM 2127 C C . PRO B 1 119 ? -13.805 7.961 8.945 1 92.81 119 PRO B C 1
ATOM 2129 O O . PRO B 1 119 ? -14.977 8.305 9.094 1 92.81 119 PRO B O 1
ATOM 2132 N N . LYS B 1 120 ? -12.797 8.727 9 1 95.06 120 LYS B N 1
ATOM 2133 C CA . LYS B 1 120 ? -12.961 10.172 9.141 1 95.06 120 LYS B CA 1
ATOM 2134 C C . LYS B 1 120 ? -12.031 10.93 8.195 1 95.06 120 LYS B C 1
ATOM 2136 O O . LYS B 1 120 ? -10.93 10.469 7.902 1 95.06 120 LYS B O 1
ATOM 2141 N N . LYS B 1 121 ? -12.516 12.102 7.848 1 95.5 121 LYS B N 1
ATOM 2142 C CA . LYS B 1 121 ? -11.68 12.961 7.012 1 95.5 121 LYS B CA 1
ATOM 2143 C C . LYS B 1 121 ? -10.508 13.531 7.805 1 95.5 121 LYS B C 1
ATOM 2145 O O . LYS B 1 121 ? -10.656 13.883 8.977 1 95.5 121 LYS B O 1
ATOM 2150 N N . VAL B 1 122 ? -9.398 13.523 7.176 1 94.88 122 VAL B N 1
ATOM 2151 C CA . VAL B 1 122 ? -8.266 14.273 7.703 1 94.88 122 VAL B CA 1
ATOM 2152 C C . VAL B 1 122 ? -8.406 15.75 7.348 1 94.88 122 VAL B C 1
ATOM 2154 O O . VAL B 1 122 ? -8.094 16.156 6.227 1 94.88 122 VAL B O 1
ATOM 2157 N N . ASP B 1 123 ? -8.766 16.562 8.25 1 92.38 123 ASP B N 1
ATOM 2158 C CA . ASP B 1 123 ? -9.273 17.906 8.016 1 92.38 123 ASP B CA 1
ATOM 2159 C C . ASP B 1 123 ? -8.25 18.766 7.27 1 92.38 123 ASP B C 1
ATOM 2161 O O . ASP B 1 123 ? -8.594 19.469 6.324 1 92.38 123 ASP B O 1
ATOM 2165 N N . ILE B 1 124 ? -7.039 18.734 7.625 1 89.19 124 ILE B N 1
ATOM 2166 C CA . ILE B 1 124 ? -6.016 19.625 7.086 1 89.19 124 ILE B CA 1
ATOM 2167 C C . ILE B 1 124 ? -5.777 19.297 5.613 1 89.19 124 ILE B C 1
ATOM 2169 O O . ILE B 1 124 ? -5.188 20.109 4.883 1 89.19 124 ILE B O 1
ATOM 2173 N N . LEU B 1 125 ? -6.215 18.141 5.176 1 91.25 125 LEU B N 1
ATOM 2174 C CA . LEU B 1 125 ? -6.016 17.734 3.791 1 91.25 125 LEU B CA 1
ATOM 2175 C C . LEU B 1 125 ? -7.305 17.891 2.988 1 91.25 125 LEU B C 1
ATOM 2177 O O . LEU B 1 125 ? -7.363 17.5 1.82 1 91.25 125 LEU B O 1
ATOM 2181 N N . GLU B 1 126 ? -8.344 18.375 3.611 1 91.69 126 GLU B N 1
ATOM 2182 C CA . GLU B 1 126 ? -9.617 18.531 2.912 1 91.69 126 GLU B CA 1
ATOM 2183 C C . GLU B 1 126 ? -9.469 19.406 1.679 1 91.69 126 GLU B C 1
ATOM 2185 O O . GLU B 1 126 ? -8.836 20.469 1.74 1 91.69 126 GLU B O 1
ATOM 2190 N N . GLY B 1 127 ? -10.055 18.969 0.548 1 90.38 127 GLY B N 1
ATOM 2191 C CA . GLY B 1 127 ? -10 19.719 -0.697 1 90.38 127 GLY B CA 1
ATOM 2192 C C . GLY B 1 127 ? -8.766 19.406 -1.526 1 90.38 127 GLY B C 1
ATOM 2193 O O . GLY B 1 127 ? -8.602 19.938 -2.627 1 90.38 127 GLY B O 1
ATOM 2194 N N . MET B 1 128 ? -7.898 18.578 -0.999 1 89.06 128 MET B N 1
ATOM 2195 C CA . MET B 1 128 ? -6.691 18.188 -1.732 1 89.06 128 MET B CA 1
ATOM 2196 C C . MET B 1 128 ? -6.891 16.859 -2.445 1 89.06 128 MET B C 1
ATOM 2198 O O . MET B 1 128 ? -7.48 15.938 -1.887 1 89.06 128 MET B O 1
ATOM 2202 N N . HIS B 1 129 ? -6.41 16.7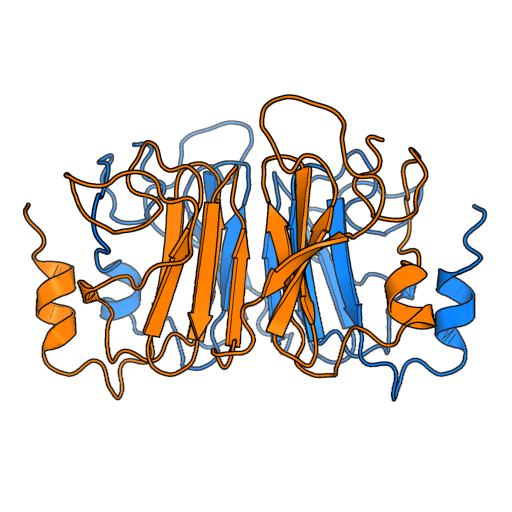97 -3.645 1 91 129 HIS B N 1
ATOM 2203 C CA . HIS B 1 129 ? -6.504 15.578 -4.445 1 91 129 HIS B CA 1
ATOM 2204 C C . HIS B 1 129 ? -5.371 14.617 -4.117 1 91 129 HIS B C 1
ATOM 2206 O O . HIS B 1 129 ? -4.23 14.812 -4.543 1 91 129 HIS B O 1
ATOM 2212 N N . VAL B 1 130 ? -5.703 13.578 -3.344 1 90.75 130 VAL B N 1
ATOM 2213 C CA . VAL B 1 130 ? -4.727 12.578 -2.936 1 90.75 130 VAL B CA 1
ATOM 2214 C C . VAL B 1 130 ? -4.488 11.594 -4.082 1 90.75 130 VAL B C 1
ATOM 2216 O O . VAL B 1 130 ? -5.43 10.984 -4.594 1 90.75 130 VAL B O 1
ATOM 2219 N N . THR B 1 131 ? -3.232 11.375 -4.473 1 88.62 131 THR B N 1
ATOM 2220 C CA . THR B 1 131 ? -2.932 10.547 -5.633 1 88.62 131 THR B CA 1
ATOM 2221 C C . THR B 1 131 ? -2.336 9.203 -5.203 1 88.62 131 THR B C 1
ATOM 2223 O O . THR B 1 131 ? -2.404 8.219 -5.941 1 88.62 131 THR B O 1
ATOM 2226 N N . SER B 1 132 ? -1.763 9.172 -4.082 1 90.38 132 SER B N 1
ATOM 2227 C CA . SER B 1 132 ? -1.161 7.941 -3.574 1 90.38 132 SER B CA 1
ATOM 2228 C C . SER B 1 132 ? -1.037 7.973 -2.055 1 90.38 132 SER B C 1
ATOM 2230 O O . SER B 1 132 ? -0.902 9.047 -1.461 1 90.38 132 SER B O 1
ATOM 2232 N N . VAL B 1 133 ? -1.09 6.848 -1.44 1 92.06 133 VAL B N 1
ATOM 2233 C CA . VAL B 1 133 ? -0.917 6.734 0.004 1 92.06 133 VAL B CA 1
ATOM 2234 C C . VAL B 1 133 ? -0.038 5.531 0.328 1 92.06 133 VAL B C 1
ATOM 2236 O O . VAL B 1 133 ? 0.009 4.566 -0.438 1 92.06 133 VAL B O 1
ATOM 2239 N N . GLY B 1 134 ? 0.63 5.57 1.43 1 91 134 GLY B N 1
ATOM 2240 C CA . GLY B 1 134 ? 1.387 4.484 2.031 1 91 134 GLY B CA 1
ATOM 2241 C C . GLY B 1 134 ? 1.267 4.438 3.543 1 91 134 GLY B C 1
ATOM 2242 O O . GLY B 1 134 ? 1.254 5.48 4.199 1 91 134 GLY B O 1
ATOM 2243 N N . CYS B 1 135 ? 1.096 3.246 4.039 1 90.62 135 CYS B N 1
ATOM 2244 C CA . CYS B 1 135 ? 1.019 3.062 5.484 1 90.62 135 CYS B CA 1
ATOM 2245 C C . CYS B 1 135 ? 2.031 2.025 5.957 1 90.62 135 CYS B C 1
ATOM 2247 O O . CYS B 1 135 ? 2.129 0.94 5.383 1 90.62 135 CYS B O 1
ATOM 2249 N N . GLY B 1 136 ? 2.773 2.33 6.938 1 85.69 136 GLY B N 1
ATOM 2250 C CA . GLY B 1 136 ? 3.693 1.423 7.605 1 85.69 136 GLY B CA 1
ATOM 2251 C C . GLY B 1 136 ? 3.48 1.354 9.102 1 85.69 136 GLY B C 1
ATOM 2252 O O . GLY B 1 136 ? 2.426 1.747 9.609 1 85.69 136 GLY B O 1
ATOM 2253 N N . VAL B 1 137 ? 4.469 0.72 9.75 1 81.81 137 VAL B N 1
ATOM 2254 C CA . VAL B 1 137 ? 4.387 0.676 11.203 1 81.81 137 VAL B CA 1
ATOM 2255 C C . VAL B 1 137 ? 4.512 2.088 11.773 1 81.81 137 VAL B C 1
ATOM 2257 O O . VAL B 1 137 ? 5.559 2.727 11.641 1 81.81 137 VAL B O 1
ATOM 2260 N N . GLY B 1 138 ? 3.393 2.598 12.336 1 81.81 138 GLY B N 1
ATOM 2261 C CA . GLY B 1 138 ? 3.408 3.879 13.023 1 81.81 138 GLY B CA 1
ATOM 2262 C C . GLY B 1 138 ? 3.508 5.062 12.078 1 81.81 138 GLY B C 1
ATOM 2263 O O . GLY B 1 138 ? 3.938 6.148 12.484 1 81.81 138 GLY B O 1
ATOM 2264 N N . MET B 1 139 ? 3.146 4.93 10.859 1 86.5 139 MET B N 1
ATOM 2265 C CA . MET B 1 139 ? 3.277 6.055 9.938 1 86.5 139 MET B CA 1
ATOM 2266 C C . MET B 1 139 ? 2.262 5.953 8.805 1 86.5 139 MET B C 1
ATOM 2268 O O . MET B 1 139 ? 1.866 4.852 8.414 1 86.5 139 MET B O 1
ATOM 2272 N N . SER B 1 140 ? 1.891 7.086 8.281 1 90.88 140 SER B N 1
ATOM 2273 C CA . SER B 1 140 ? 1.112 7.254 7.055 1 90.88 140 SER B CA 1
ATOM 2274 C C . SER B 1 140 ? 1.726 8.312 6.152 1 90.88 140 SER B C 1
ATOM 2276 O O . SER B 1 140 ? 2.17 9.359 6.629 1 90.88 140 SER B O 1
ATOM 2278 N N . LEU B 1 141 ? 1.806 7.996 4.914 1 90.38 141 LEU B N 1
ATOM 2279 C CA . LEU B 1 141 ? 2.32 8.898 3.893 1 90.38 141 LEU B CA 1
ATOM 2280 C C . LEU B 1 141 ? 1.256 9.195 2.844 1 90.38 141 LEU B C 1
ATOM 2282 O O . LEU B 1 141 ? 0.512 8.305 2.438 1 90.38 141 LEU B O 1
ATOM 2286 N N . ILE B 1 142 ? 1.17 10.445 2.498 1 91.19 142 ILE B N 1
ATOM 2287 C CA . ILE B 1 142 ? 0.142 10.891 1.562 1 91.19 142 ILE B CA 1
ATOM 2288 C C . ILE B 1 142 ? 0.773 11.75 0.471 1 91.19 142 ILE B C 1
ATOM 2290 O O . ILE B 1 142 ? 1.575 12.641 0.761 1 91.19 142 ILE B O 1
ATOM 2294 N N . VAL B 1 143 ? 0.479 11.469 -0.761 1 89.06 143 VAL B N 1
ATOM 2295 C CA . VAL B 1 143 ? 0.871 12.297 -1.893 1 89.06 143 VAL B CA 1
ATOM 2296 C C . VAL B 1 143 ? -0.345 13.055 -2.424 1 89.06 143 VAL B C 1
ATOM 2298 O O . VAL B 1 143 ? -1.385 12.453 -2.703 1 89.06 143 VAL B O 1
ATOM 2301 N N . VAL B 1 144 ? -0.196 14.289 -2.502 1 88.88 144 VAL B N 1
ATOM 2302 C CA . VAL B 1 144 ? -1.284 15.117 -3.01 1 88.88 144 VAL B CA 1
ATOM 2303 C C . VAL B 1 144 ? -0.838 15.836 -4.281 1 88.88 144 VAL B C 1
ATOM 2305 O O . VAL B 1 144 ? 0.35 16.109 -4.465 1 88.88 144 VAL B O 1
ATOM 2308 N N . ASP B 1 145 ? -1.827 16 -5.203 1 83.88 145 ASP B N 1
ATOM 2309 C CA . ASP B 1 145 ? -1.6 16.797 -6.406 1 83.88 145 ASP B CA 1
ATOM 2310 C C . ASP B 1 145 ? -1.42 18.281 -6.059 1 83.88 145 ASP B C 1
ATOM 2312 O O . ASP B 1 145 ? -2.283 18.875 -5.418 1 83.88 145 ASP B O 1
ATOM 2316 N N . ARG B 1 146 ? -0.337 18.906 -6.461 1 75.62 146 ARG B N 1
ATOM 2317 C CA . ARG B 1 146 ? -0.011 20.297 -6.137 1 75.62 146 ARG B CA 1
ATOM 2318 C C . ARG B 1 146 ? -0.957 21.266 -6.84 1 75.62 146 ARG B C 1
ATOM 2320 O O . ARG B 1 146 ? -1.135 22.391 -6.395 1 75.62 146 ARG B O 1
ATOM 2327 N N . ALA B 1 147 ? -1.392 20.828 -8.039 1 72.94 147 ALA B N 1
ATOM 2328 C CA . ALA B 1 147 ? -2.211 21.734 -8.844 1 72.94 147 ALA B CA 1
ATOM 2329 C C . ALA B 1 147 ? -3.328 22.359 -8.008 1 72.94 147 ALA B C 1
ATOM 2331 O O . ALA B 1 147 ? -3.713 23.5 -8.227 1 72.94 147 ALA B O 1
ATOM 2332 N N . ASN B 1 148 ? -3.826 21.656 -7 1 65.19 148 ASN B N 1
ATOM 2333 C CA . ASN B 1 148 ? -4.992 22.156 -6.277 1 65.19 148 ASN B CA 1
ATOM 2334 C C . ASN B 1 148 ? -4.656 22.484 -4.828 1 65.19 148 ASN B C 1
ATOM 2336 O O . ASN B 1 148 ? -5.551 22.625 -3.992 1 65.19 148 ASN B O 1
ATOM 2340 N N . VAL B 1 149 ? -3.365 22.328 -4.523 1 70.56 149 VAL B N 1
ATOM 2341 C CA . VAL B 1 149 ? -3.07 22.5 -3.104 1 70.56 149 VAL B CA 1
ATOM 2342 C C . VAL B 1 149 ? -2.863 23.984 -2.789 1 70.56 149 VAL B C 1
ATOM 2344 O O . VAL B 1 149 ? -3.031 24.406 -1.644 1 70.56 149 VAL B O 1
ATOM 2347 N N . GLY B 1 150 ? -2.908 24.906 -3.742 1 61.56 150 GLY B N 1
ATOM 2348 C CA . GLY B 1 150 ? -2.816 26.328 -3.516 1 61.56 150 GLY B CA 1
ATOM 2349 C C . GLY B 1 150 ? -2.029 26.688 -2.268 1 61.56 150 GLY B C 1
ATOM 2350 O O . GLY B 1 150 ? -0.987 26.094 -1.992 1 61.56 150 GLY B O 1
ATOM 2351 N N . GLY B 1 151 ? -2.412 27.594 -1.453 1 65.31 151 GLY B N 1
ATOM 2352 C CA . GLY B 1 151 ? -1.903 28.172 -0.214 1 65.31 151 GLY B CA 1
ATOM 2353 C C . GLY B 1 151 ? -1.985 27.203 0.959 1 65.31 151 GLY B C 1
ATOM 2354 O O . GLY B 1 151 ? -1.431 27.484 2.027 1 65.31 151 GLY B O 1
ATOM 2355 N N . LYS B 1 152 ? -2.486 25.969 0.663 1 72.12 152 LYS B N 1
ATOM 2356 C CA . LYS B 1 152 ? -2.725 25.062 1.774 1 72.12 152 LYS B CA 1
ATOM 2357 C C . LYS B 1 152 ? -1.44 24.344 2.18 1 72.12 152 LYS B C 1
ATOM 2359 O O . LYS B 1 152 ? -1.329 23.844 3.301 1 72.12 152 LYS B O 1
ATOM 2364 N N . LEU B 1 153 ? -0.532 24.281 1.251 1 71.62 153 LEU B N 1
ATOM 2365 C CA . LEU B 1 153 ? 0.73 23.594 1.538 1 71.62 153 LEU B CA 1
ATOM 2366 C C . LEU B 1 153 ? 1.49 24.328 2.646 1 71.62 153 LEU B C 1
ATOM 2368 O O . LEU B 1 153 ? 2.211 23.688 3.422 1 71.62 153 LEU B O 1
ATOM 2372 N N . GLU B 1 154 ? 1.266 25.625 2.604 1 69.69 154 GLU B N 1
ATOM 2373 C CA . GLU B 1 154 ? 1.936 26.406 3.639 1 69.69 154 GLU B CA 1
ATOM 2374 C C . GLU B 1 154 ? 1.489 25.984 5.031 1 69.69 154 GLU B C 1
ATOM 2376 O O . GLU B 1 154 ? 2.264 26.047 5.988 1 69.69 154 GLU B O 1
ATOM 2381 N N . GLN B 1 155 ? 0.285 25.5 5.078 1 72.31 155 GLN B N 1
ATOM 2382 C CA . GLN B 1 155 ? -0.224 25.031 6.363 1 72.31 155 GLN B CA 1
ATOM 2383 C C . GLN B 1 155 ? 0.443 23.734 6.781 1 72.31 155 GLN B C 1
ATOM 2385 O O . GLN B 1 155 ? 0.531 23.422 7.973 1 72.31 155 GLN B O 1
ATOM 2390 N N . LEU B 1 156 ? 0.87 22.984 5.828 1 73.75 156 LEU B N 1
ATOM 2391 C CA . LEU B 1 156 ? 1.484 21.688 6.098 1 73.75 156 LEU B CA 1
ATOM 2392 C C . LEU B 1 156 ? 2.943 21.844 6.512 1 73.75 156 LEU B C 1
ATOM 2394 O O . LEU B 1 156 ? 3.533 20.938 7.098 1 73.75 156 LEU B O 1
ATOM 2398 N N . ASP B 1 157 ? 3.596 22.859 5.941 1 63.56 157 ASP B N 1
ATOM 2399 C CA . ASP B 1 157 ? 4.988 23.125 6.277 1 63.56 157 ASP B CA 1
ATOM 2400 C C . ASP B 1 157 ? 5.133 23.516 7.746 1 63.56 157 ASP B C 1
ATOM 2402 O O . ASP B 1 157 ? 6.152 23.219 8.375 1 63.56 157 ASP B O 1
ATOM 2406 N N . ASN B 1 158 ? 4.293 24.422 8.227 1 49.34 158 ASN B N 1
ATOM 2407 C CA . ASN B 1 158 ? 4.473 25.125 9.484 1 49.34 158 ASN B CA 1
ATOM 2408 C C . ASN B 1 158 ? 3.934 24.328 10.664 1 49.34 158 ASN B C 1
ATOM 2410 O O . ASN B 1 158 ? 3.805 24.859 11.773 1 49.34 158 ASN B O 1
ATOM 2414 N N . PHE B 1 159 ? 3.498 23.141 10.438 1 43.44 159 PHE B N 1
ATOM 2415 C CA . PHE B 1 159 ? 2.816 22.734 11.664 1 43.44 159 PHE B CA 1
ATOM 2416 C C . PHE B 1 159 ? 3.809 22.594 12.812 1 43.44 159 PHE B C 1
ATOM 2418 O O . PHE B 1 159 ? 4.562 21.625 12.867 1 43.44 159 PHE B O 1
ATOM 2425 N N . ASP B 1 160 ? 4.316 23.531 13.203 1 36.97 160 ASP B N 1
ATOM 2426 C CA . ASP B 1 160 ? 4.934 23.734 14.516 1 36.97 160 ASP B CA 1
ATOM 2427 C C . ASP B 1 160 ? 3.998 23.281 15.633 1 36.97 160 ASP B C 1
ATOM 2429 O O . ASP B 1 160 ? 4.305 23.453 16.812 1 36.97 160 ASP B O 1
ATOM 2433 N N . GLY B 1 161 ? 2.938 22.625 15.484 1 29.17 161 GLY B N 1
ATOM 2434 C CA . GLY B 1 161 ? 2.32 22.422 16.781 1 29.17 161 GLY B CA 1
ATOM 2435 C C . GLY B 1 161 ? 3.029 21.391 17.625 1 29.17 161 GLY B C 1
ATOM 2436 O O . GLY B 1 161 ? 3.756 20.547 17.094 1 29.17 161 GLY B O 1
#

pLDDT: mean 81.76, std 11.58, range [29.17, 95.62]

Solvent-accessible surface area (backbone atoms only — not comparable to full-atom values): 16072 Å² total; per-residue (Å²): 80,74,10,56,75,34,67,64,46,68,58,70,48,31,44,74,60,64,47,57,70,43,61,78,64,60,38,60,44,89,76,31,44,37,23,17,7,39,42,33,19,33,34,31,43,24,72,64,28,39,27,28,38,21,6,39,79,52,97,68,80,79,55,32,28,37,71,37,81,75,45,83,41,50,92,44,57,68,73,33,52,20,22,11,47,53,29,39,41,32,20,27,66,45,22,35,32,21,26,29,59,29,89,50,22,45,46,32,63,29,88,83,47,44,57,34,90,57,77,38,72,22,67,94,43,57,65,25,38,40,62,24,33,15,15,12,48,72,37,57,44,78,40,62,44,65,90,59,32,70,79,53,54,60,60,24,63,58,65,70,120,82,73,9,54,76,33,66,64,46,66,58,71,48,30,45,74,61,63,46,57,69,44,62,78,64,62,42,60,42,88,76,30,46,38,22,18,7,38,43,33,19,33,38,32,43,21,70,64,27,40,28,28,37,22,7,40,78,52,95,70,79,79,54,33,29,38,70,37,82,76,46,84,42,50,92,43,57,69,73,35,50,20,22,11,48,54,29,38,42,33,22,27,66,46,23,34,34,21,27,30,60,30,90,52,23,45,45,31,63,29,87,83,48,43,58,34,90,55,76,36,72,23,67,92,43,56,65,25,39,42,62,22,33,14,14,13,48,72,36,59,46,77,41,63,44,63,91,60,32,69,79,53,52,59,59,24,66,59,63,72,121

InterPro domains:
  IPR000408 Regulator of chromosome condensation, RCC1 [PF00415] (94-142)
  IPR000408 Regulator of chromosome condensation, RCC1 [PS50012] (94-146)
  IPR009091 Regulator of chromosome condensation 1/beta-lactamase-inhibitor protein II [G3DSA:2.130.10.30] (1-156)
  IPR009091 Regulator of chromosome condensation 1/beta-lactamase-inhibitor protein II [SSF50985] (2-146)
  IPR028641 Protein RCC2 [PTHR46207] (1-160)